Protein AF-A0A2M7GFF0-F1 (afdb_monomer_lite)

Foldseek 3Di:
DDALFQDDDVSVLVVQCQQFNQHDFQLCVPPPDRNPDNGGHDLEAEAEDELLPRVVCVLRLLLVLQQQHQYEYAHEPVVVCVVVVHDDDQVVVCVVSVHHYFYAHVVVVGRVVVRVVRRVVSSVVSDRTDRDDADPLCNVLLVVLLVLQVDPVNCRRHVTRSSSLSVRLLLVGPSSLVSCCVPPVVSSVVSVVSQVVSCVVDPHHSNVSVSVD

Secondary structure (DSSP, 8-state):
---STT--HHHHHHHHHHHHTT---GGGGG-----SS--PPPS-EEEEEEGGGHHHHHHHHHHHHHT---EEEEEE-HHHHHHTT----HHHHHHHHTS-EEE-BGGGTBTHHHHHHHHHHHHHHT-PPPPPPPPHHHHHHHHHHHHHH--HHHHHHH-S-HHHHHHHHHTT-HHHHHHHHHH-HHHHHHHHHHHHHHHHHSSS-HHHHHHH-

Structure (mmCIF, N/CA/C/O backbone):
data_AF-A0A2M7GFF0-F1
#
_entry.id   AF-A0A2M7GFF0-F1
#
loop_
_atom_site.group_PDB
_atom_site.id
_atom_site.type_symbol
_atom_site.label_atom_id
_atom_site.label_alt_id
_atom_site.label_comp_id
_atom_site.label_asym_id
_atom_site.label_entity_id
_atom_site.label_seq_id
_atom_site.pdbx_PDB_ins_code
_atom_site.Cartn_x
_atom_site.Cartn_y
_atom_site.Cartn_z
_atom_site.occupancy
_atom_site.B_iso_or_equiv
_atom_site.auth_seq_id
_atom_site.auth_comp_id
_atom_site.auth_asym_id
_atom_site.auth_atom_id
_atom_site.pdbx_PDB_model_num
ATOM 1 N N . MET A 1 1 ? 9.541 0.350 11.682 1.00 48.72 1 MET A N 1
ATOM 2 C CA . MET A 1 1 ? 8.723 1.117 10.728 1.00 48.72 1 MET A CA 1
ATOM 3 C C . MET A 1 1 ? 8.389 0.100 9.679 1.00 48.72 1 MET A C 1
ATOM 5 O O . MET A 1 1 ? 9.320 -0.421 9.083 1.00 48.72 1 MET A O 1
ATOM 9 N N . ASP A 1 2 ? 7.123 -0.272 9.585 1.00 72.06 2 ASP A N 1
ATOM 10 C CA . ASP A 1 2 ? 6.694 -1.286 8.631 1.00 72.06 2 ASP A CA 1
ATOM 11 C C . ASP A 1 2 ? 6.533 -0.552 7.294 1.00 72.06 2 ASP A C 1
ATOM 13 O O . ASP A 1 2 ? 5.737 0.380 7.204 1.00 72.06 2 ASP A O 1
ATOM 17 N N . THR A 1 3 ? 7.376 -0.877 6.318 1.00 84.25 3 THR A N 1
ATOM 18 C CA . THR A 1 3 ? 7.374 -0.314 4.957 1.00 84.25 3 THR A CA 1
ATOM 19 C C . THR A 1 3 ? 7.199 -1.456 3.967 1.00 84.25 3 THR A C 1
ATOM 21 O O . THR A 1 3 ? 7.564 -2.590 4.267 1.00 84.25 3 THR A O 1
ATOM 24 N N . LEU A 1 4 ? 6.642 -1.170 2.794 1.00 86.62 4 LEU A N 1
ATOM 25 C CA . LEU A 1 4 ? 6.564 -2.122 1.687 1.00 86.62 4 LEU A CA 1
ATOM 26 C C . LEU A 1 4 ? 7.875 -2.242 0.895 1.00 86.62 4 LEU A C 1
ATOM 28 O O . LEU A 1 4 ? 7.935 -3.034 -0.042 1.00 86.62 4 LEU A O 1
ATOM 32 N N . GLN A 1 5 ? 8.900 -1.463 1.242 1.00 86.44 5 GLN A N 1
ATOM 33 C CA . GLN A 1 5 ? 10.194 -1.452 0.567 1.00 86.44 5 GLN A CA 1
ATOM 34 C C . GLN A 1 5 ? 11.142 -2.516 1.135 1.00 86.44 5 GLN A C 1
ATOM 36 O O . GLN A 1 5 ? 11.234 -2.702 2.349 1.00 86.44 5 GLN A O 1
ATOM 41 N N . ASN A 1 6 ? 11.919 -3.152 0.258 1.00 88.44 6 ASN A N 1
ATOM 42 C CA . ASN A 1 6 ? 12.984 -4.095 0.594 1.00 88.44 6 ASN A CA 1
ATOM 43 C C . ASN A 1 6 ? 12.501 -5.208 1.534 1.00 88.44 6 ASN A C 1
ATOM 45 O O . ASN A 1 6 ? 13.185 -5.590 2.489 1.00 88.44 6 ASN A O 1
ATOM 49 N N . LEU A 1 7 ? 11.299 -5.721 1.272 1.00 89.06 7 LEU A N 1
ATOM 50 C CA . LEU A 1 7 ? 10.759 -6.863 1.995 1.00 89.06 7 LEU A CA 1
ATOM 51 C C . LEU A 1 7 ? 11.514 -8.142 1.623 1.00 89.06 7 LEU A C 1
ATOM 53 O O . LEU A 1 7 ? 11.960 -8.326 0.491 1.00 89.06 7 LEU A O 1
ATOM 57 N N . HIS A 1 8 ? 11.621 -9.056 2.584 1.00 88.44 8 HIS A N 1
ATOM 58 C CA . HIS A 1 8 ? 12.301 -10.339 2.419 1.00 88.44 8 HIS A CA 1
ATOM 59 C C . HIS A 1 8 ? 11.470 -11.463 3.038 1.00 88.44 8 HIS A C 1
ATOM 61 O O . HIS A 1 8 ? 10.611 -11.220 3.883 1.00 88.44 8 HIS A O 1
ATOM 67 N N . GLY A 1 9 ? 11.747 -12.707 2.640 1.00 88.06 9 GLY A N 1
ATOM 68 C CA . GLY A 1 9 ? 11.092 -13.878 3.224 1.00 88.06 9 GLY A CA 1
ATOM 69 C C . GLY A 1 9 ? 9.566 -13.808 3.114 1.00 88.06 9 GLY A C 1
ATOM 70 O O . GLY A 1 9 ? 9.036 -13.559 2.032 1.00 88.06 9 GLY A O 1
ATOM 71 N N .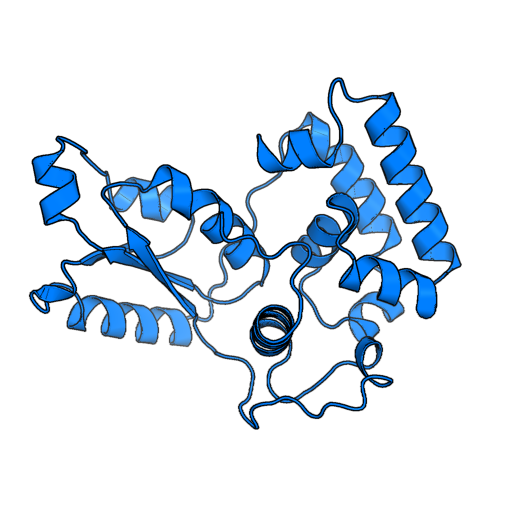 ASP A 1 10 ? 8.881 -14.029 4.235 1.00 86.88 10 ASP A N 1
ATOM 72 C CA . ASP A 1 10 ? 7.419 -14.116 4.292 1.00 86.88 10 ASP A CA 1
ATOM 73 C C . ASP A 1 10 ? 6.724 -12.772 4.021 1.00 86.88 10 ASP A C 1
ATOM 75 O O . ASP A 1 10 ? 5.641 -12.757 3.437 1.00 86.88 10 ASP A O 1
ATOM 79 N N . ASP A 1 11 ? 7.354 -11.643 4.356 1.00 89.38 11 ASP A N 1
ATOM 80 C CA . ASP A 1 11 ? 6.769 -10.317 4.124 1.00 89.38 11 ASP A CA 1
ATOM 81 C C . ASP A 1 11 ? 6.699 -9.991 2.626 1.00 89.38 11 ASP A C 1
ATOM 83 O O . ASP A 1 11 ? 5.688 -9.483 2.135 1.00 89.38 11 ASP A O 1
ATOM 87 N N . LEU A 1 12 ? 7.748 -10.350 1.873 1.00 90.50 12 LEU A N 1
ATOM 88 C CA . LEU A 1 12 ? 7.756 -10.199 0.417 1.00 90.50 12 LEU A CA 1
ATOM 89 C C . LEU A 1 12 ? 6.680 -11.079 -0.222 1.00 90.50 12 LEU A C 1
ATOM 91 O O . LEU A 1 12 ? 5.981 -10.643 -1.135 1.00 90.50 12 LEU A O 1
ATOM 95 N N . GLU A 1 13 ? 6.504 -12.304 0.274 1.00 89.06 13 GLU A N 1
ATOM 96 C CA . GLU A 1 13 ? 5.426 -13.178 -0.190 1.00 89.06 13 GLU A CA 1
ATOM 97 C C . GLU A 1 13 ? 4.036 -12.628 0.162 1.00 89.06 13 GLU A C 1
ATOM 99 O O . GLU A 1 13 ? 3.114 -12.741 -0.650 1.00 89.06 13 GLU A O 1
ATOM 104 N N . GLY A 1 14 ? 3.892 -11.956 1.308 1.00 90.06 14 GLY A N 1
ATOM 105 C CA . GLY A 1 14 ? 2.691 -11.204 1.669 1.00 90.06 14 GLY A CA 1
ATOM 106 C C . GLY A 1 14 ? 2.383 -10.082 0.674 1.00 90.06 14 GLY A C 1
ATOM 107 O O . GLY A 1 14 ? 1.261 -9.993 0.173 1.00 90.06 14 GLY A O 1
ATOM 108 N N . LEU A 1 15 ? 3.379 -9.268 0.308 1.00 92.19 15 LEU A N 1
ATOM 109 C CA . LEU A 1 15 ? 3.223 -8.225 -0.711 1.00 92.19 15 LEU A CA 1
ATOM 110 C C . LEU A 1 15 ? 2.844 -8.815 -2.078 1.00 92.19 15 LEU A C 1
ATOM 112 O O . LEU A 1 15 ? 1.908 -8.342 -2.725 1.00 92.19 15 LEU A O 1
ATOM 116 N N . LYS A 1 16 ? 3.517 -9.888 -2.502 1.00 91.56 16 LYS A N 1
ATOM 117 C CA . LYS A 1 16 ? 3.213 -10.597 -3.754 1.00 91.56 16 LYS A CA 1
ATOM 118 C C . LYS A 1 16 ? 1.789 -11.154 -3.760 1.00 91.56 16 LYS A C 1
ATOM 120 O O . LYS A 1 16 ? 1.111 -11.079 -4.782 1.00 91.56 16 LYS A O 1
ATOM 125 N N . TYR A 1 17 ? 1.299 -11.656 -2.626 1.00 91.25 17 TYR A N 1
ATOM 126 C CA . TYR A 1 17 ? -0.099 -12.063 -2.475 1.00 91.25 17 TYR A CA 1
ATOM 127 C C . TYR A 1 17 ? -1.066 -10.880 -2.635 1.00 91.25 17 TYR A C 1
ATOM 129 O O . TYR A 1 17 ? -2.042 -10.985 -3.379 1.00 91.25 17 TYR A O 1
ATOM 137 N N . LEU A 1 18 ? -0.785 -9.729 -2.015 1.00 92.06 18 LEU A N 1
ATOM 138 C CA . LEU A 1 18 ? -1.612 -8.525 -2.176 1.00 92.06 18 LEU A CA 1
ATOM 139 C C . LEU A 1 18 ? -1.642 -8.016 -3.626 1.00 92.06 18 LEU A C 1
ATOM 141 O O . LEU A 1 18 ? -2.657 -7.472 -4.066 1.00 92.06 18 LEU A O 1
ATOM 145 N N . LEU A 1 19 ? -0.551 -8.185 -4.374 1.00 92.00 19 LEU A N 1
ATOM 146 C CA . LEU A 1 19 ? -0.443 -7.755 -5.769 1.00 92.00 19 LEU A CA 1
ATOM 147 C C . LEU A 1 19 ? -1.081 -8.748 -6.750 1.00 92.00 19 LEU A C 1
ATOM 149 O O . LEU A 1 19 ? -1.777 -8.328 -7.677 1.00 92.00 19 LEU A O 1
ATOM 153 N N . TRP A 1 20 ? -0.863 -10.050 -6.553 1.00 91.38 20 TRP A N 1
ATOM 154 C CA . TRP A 1 20 ? -1.110 -11.070 -7.580 1.00 91.38 20 TRP A CA 1
ATOM 155 C C . TRP A 1 20 ? -1.976 -12.250 -7.126 1.00 91.38 20 TRP A C 1
ATOM 157 O O . TRP A 1 20 ? -2.488 -12.982 -7.973 1.00 91.38 20 TRP A O 1
ATOM 167 N N . GLY A 1 21 ? -2.169 -12.440 -5.819 1.00 89.88 21 GLY A N 1
ATOM 168 C CA . GLY A 1 21 ? -2.877 -13.596 -5.271 1.00 89.88 21 GLY A CA 1
ATOM 169 C C . GLY A 1 21 ? -2.259 -14.926 -5.714 1.00 89.88 21 GLY A C 1
ATOM 170 O O . GLY A 1 21 ? -1.045 -15.132 -5.629 1.00 89.88 21 GLY A O 1
ATOM 171 N N . ASP A 1 22 ? -3.112 -15.809 -6.225 1.00 87.06 22 ASP A N 1
ATOM 172 C CA . ASP A 1 22 ? -2.782 -17.127 -6.773 1.00 87.06 22 ASP A CA 1
ATOM 173 C C . ASP A 1 22 ? -2.217 -17.090 -8.206 1.00 87.06 22 ASP A C 1
ATOM 175 O O . ASP A 1 22 ? -1.691 -18.093 -8.689 1.00 87.06 22 ASP A O 1
ATOM 179 N N . THR A 1 23 ? -2.281 -15.945 -8.892 1.00 87.19 23 THR A N 1
ATOM 180 C CA . THR A 1 23 ? -1.944 -15.835 -10.316 1.00 87.19 23 THR A CA 1
ATOM 181 C C . THR A 1 23 ? -0.676 -15.012 -10.519 1.00 87.19 23 THR A C 1
ATOM 183 O O . THR A 1 23 ? -0.722 -13.815 -10.813 1.00 87.19 23 THR A O 1
ATOM 186 N N . ARG A 1 24 ? 0.477 -15.675 -10.400 1.00 87.06 24 ARG A N 1
ATOM 187 C CA . ARG A 1 24 ? 1.789 -15.035 -10.542 1.00 87.06 24 ARG A CA 1
ATOM 188 C C . ARG A 1 24 ? 2.052 -14.510 -11.963 1.00 87.06 24 ARG A C 1
ATOM 190 O O . ARG A 1 24 ? 1.690 -15.168 -12.941 1.00 87.06 24 ARG A O 1
ATOM 197 N N . PRO A 1 25 ? 2.647 -13.313 -12.101 1.00 91.25 25 PRO A N 1
ATOM 198 C CA . PRO A 1 25 ? 3.007 -12.747 -13.395 1.00 91.25 25 PRO A CA 1
ATOM 199 C C . PRO A 1 25 ? 4.295 -13.368 -13.955 1.00 91.25 25 PRO A C 1
ATOM 201 O O . PRO A 1 25 ? 5.033 -14.061 -13.250 1.00 91.25 25 PRO A O 1
ATOM 204 N N . THR A 1 26 ? 4.598 -13.075 -15.222 1.00 88.75 26 THR A N 1
ATOM 205 C CA . THR A 1 26 ? 5.760 -13.653 -15.914 1.00 88.75 26 THR A CA 1
ATOM 206 C C . THR A 1 26 ? 7.090 -13.226 -15.311 1.00 88.75 26 THR A C 1
ATOM 208 O O . THR A 1 26 ? 8.037 -14.003 -15.376 1.00 88.75 26 THR A O 1
ATOM 211 N N . ILE A 1 27 ? 7.163 -12.035 -14.705 1.00 88.94 27 ILE A N 1
ATOM 212 C CA . ILE A 1 27 ? 8.381 -11.559 -14.040 1.00 88.94 27 ILE A CA 1
ATOM 213 C C . ILE A 1 27 ? 8.821 -12.527 -12.926 1.00 88.94 27 ILE A C 1
ATOM 215 O O . ILE A 1 27 ? 9.974 -12.919 -12.841 1.00 88.94 27 ILE A O 1
ATOM 219 N N . SER A 1 28 ? 7.859 -13.079 -12.183 1.00 87.56 28 SER A N 1
ATOM 220 C CA . SER A 1 28 ? 8.115 -14.045 -11.108 1.00 87.56 28 SER A CA 1
ATOM 221 C C . SER A 1 28 ? 8.174 -15.509 -11.569 1.00 87.56 28 SER A C 1
ATOM 223 O O . SER A 1 28 ? 8.237 -16.408 -10.738 1.00 87.56 28 SER A O 1
ATOM 225 N N . ALA A 1 29 ? 8.130 -15.798 -12.877 1.00 83.94 29 ALA A N 1
ATOM 226 C CA . ALA A 1 29 ? 8.022 -17.177 -13.379 1.00 83.94 29 ALA A CA 1
ATOM 227 C C . ALA A 1 29 ? 9.251 -18.051 -13.073 1.00 83.94 29 ALA A C 1
ATOM 229 O O . ALA A 1 29 ? 9.158 -19.277 -13.083 1.00 83.94 29 ALA A O 1
ATOM 230 N N . HIS A 1 30 ? 10.401 -17.427 -12.819 1.00 84.19 30 HIS A N 1
ATOM 231 C CA . HIS A 1 30 ? 11.630 -18.115 -12.436 1.00 84.19 30 HIS A CA 1
ATOM 232 C C . HIS A 1 30 ? 11.634 -18.530 -10.948 1.00 84.19 30 HIS A C 1
ATOM 234 O O . HIS A 1 30 ? 12.488 -19.312 -10.523 1.00 84.19 30 HIS A O 1
ATOM 240 N N . GLU A 1 31 ? 10.688 -18.032 -10.146 1.00 84.62 31 GLU A N 1
ATOM 241 C CA . GLU A 1 31 ? 10.560 -18.378 -8.736 1.00 84.62 31 GLU A CA 1
ATOM 242 C C . GLU A 1 31 ? 9.974 -19.793 -8.595 1.00 84.62 31 GLU A C 1
ATOM 244 O O . GLU A 1 31 ? 8.830 -20.065 -8.942 1.00 84.62 31 GLU A O 1
ATOM 249 N N . SER A 1 32 ? 10.755 -20.718 -8.030 1.00 63.03 32 SER A N 1
ATOM 250 C CA . SER A 1 32 ? 10.342 -22.118 -7.805 1.00 63.03 32 SER A CA 1
ATOM 251 C C . SER A 1 32 ? 9.230 -22.272 -6.743 1.00 63.03 32 SER A C 1
ATOM 253 O O . SER A 1 32 ? 8.685 -23.357 -6.530 1.00 63.03 32 SER A O 1
ATOM 255 N N . LYS A 1 33 ? 8.883 -21.183 -6.044 1.00 64.12 33 LYS A N 1
ATOM 256 C CA . LYS A 1 33 ? 7.860 -21.166 -4.997 1.00 64.12 33 LYS A CA 1
ATOM 257 C C . LYS A 1 33 ? 6.498 -20.850 -5.611 1.00 64.12 33 LYS A C 1
ATOM 259 O O . LYS A 1 33 ? 6.231 -19.721 -6.009 1.00 64.12 33 LYS A O 1
ATOM 264 N N . TYR A 1 34 ? 5.619 -21.848 -5.629 1.00 58.91 34 TYR A N 1
ATOM 265 C CA . TYR A 1 34 ? 4.187 -21.613 -5.806 1.00 58.91 34 TYR A CA 1
ATOM 266 C C . TYR A 1 34 ? 3.692 -20.629 -4.739 1.00 58.91 34 TYR A C 1
ATOM 268 O O . TYR A 1 34 ? 4.250 -20.625 -3.634 1.00 58.91 34 TYR A O 1
ATOM 276 N N . PRO A 1 35 ? 2.671 -19.801 -5.041 1.00 61.12 35 PRO A N 1
ATOM 277 C CA . PRO A 1 35 ? 2.124 -18.883 -4.058 1.00 61.12 35 PRO A CA 1
ATOM 278 C C . PRO A 1 35 ? 1.816 -19.672 -2.780 1.00 61.12 35 PRO A C 1
ATOM 280 O O . PRO A 1 35 ? 1.203 -20.741 -2.864 1.00 61.12 35 PRO A O 1
ATOM 283 N N . PRO A 1 36 ? 2.250 -19.189 -1.604 1.00 61.56 36 PRO A N 1
ATOM 284 C CA . PRO A 1 36 ? 2.115 -19.939 -0.355 1.00 61.56 36 PRO A CA 1
ATOM 285 C C . PRO A 1 36 ? 0.651 -20.243 -0.006 1.00 61.56 36 PRO A C 1
ATOM 287 O O . PRO A 1 36 ? 0.383 -21.074 0.859 1.00 61.56 36 PRO A O 1
ATOM 290 N N . VAL A 1 37 ? -0.296 -19.580 -0.681 1.00 65.56 37 VAL A N 1
ATOM 291 C CA . VAL A 1 37 ? -1.725 -19.683 -0.435 1.00 65.56 37 VAL A CA 1
ATOM 292 C C . VAL A 1 37 ? -2.497 -19.733 -1.767 1.00 65.56 37 VAL A C 1
ATOM 294 O O . VAL A 1 37 ? -2.280 -18.864 -2.612 1.00 65.56 37 VAL A O 1
ATOM 297 N N . PRO A 1 38 ? -3.416 -20.699 -1.976 1.00 79.31 38 PRO A N 1
ATOM 298 C CA . PRO A 1 38 ? -4.190 -20.847 -3.213 1.00 79.31 38 PRO A CA 1
ATOM 299 C C . PRO A 1 38 ? -5.425 -19.929 -3.228 1.00 79.31 38 PRO A C 1
ATOM 301 O O . PRO A 1 38 ? -6.514 -20.351 -3.614 1.00 79.31 38 PRO A O 1
ATOM 304 N N . PHE A 1 39 ? -5.288 -18.702 -2.724 1.00 85.12 39 PHE A N 1
ATOM 305 C CA . PHE A 1 39 ? -6.371 -17.725 -2.723 1.00 85.12 39 PHE A CA 1
ATOM 306 C C . PHE A 1 39 ? -6.100 -16.650 -3.762 1.00 85.12 39 PHE A C 1
ATOM 308 O O . PHE A 1 39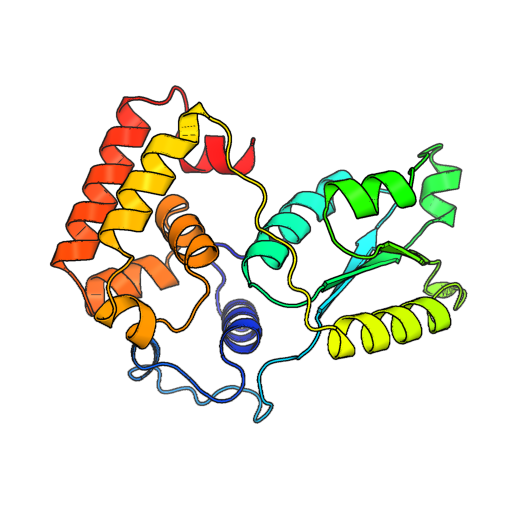 ? -4.980 -16.157 -3.905 1.00 85.12 39 PHE A O 1
ATOM 315 N N . SER A 1 40 ? -7.160 -16.263 -4.459 1.00 89.31 40 SER A N 1
ATOM 316 C CA . SER A 1 40 ? -7.131 -15.118 -5.352 1.00 89.31 40 SER A CA 1
ATOM 317 C C . SER A 1 40 ? -6.839 -13.833 -4.574 1.00 89.31 40 SER A C 1
ATOM 319 O O . SER A 1 40 ? -6.993 -13.760 -3.352 1.00 89.31 40 SER A O 1
ATOM 321 N N . ARG A 1 41 ? -6.390 -12.811 -5.304 1.00 89.81 41 ARG A N 1
ATOM 322 C CA . ARG A 1 41 ? -6.065 -11.494 -4.750 1.00 89.81 41 ARG A CA 1
ATOM 323 C C . ARG A 1 41 ? -7.245 -10.948 -3.919 1.00 89.81 41 ARG A C 1
ATOM 325 O O . ARG A 1 41 ? -8.381 -11.067 -4.375 1.00 89.81 41 ARG A O 1
ATOM 332 N N . PRO A 1 42 ? -7.009 -10.335 -2.742 1.00 92.06 42 PRO A N 1
ATOM 333 C CA . PRO A 1 42 ? -8.091 -9.824 -1.903 1.00 92.06 42 PRO A CA 1
ATOM 334 C C . PRO A 1 42 ? -8.861 -8.674 -2.566 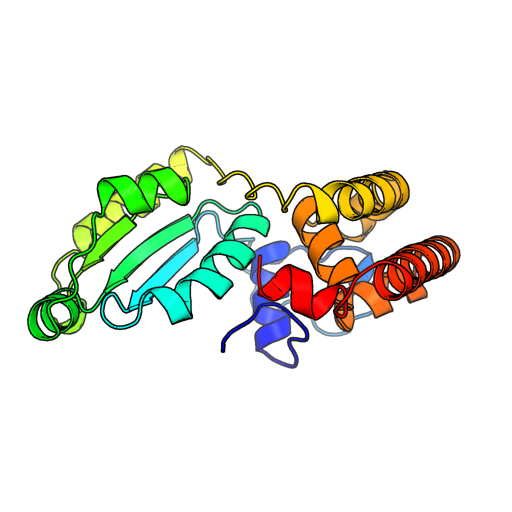1.00 92.06 42 PRO A C 1
ATOM 336 O O . PRO A 1 42 ? -8.260 -7.792 -3.176 1.00 92.06 42 PRO A O 1
ATOM 339 N N . ASP A 1 43 ? -10.181 -8.643 -2.360 1.00 92.31 43 ASP A N 1
ATOM 340 C CA . ASP A 1 43 ? -11.058 -7.571 -2.860 1.00 92.31 43 ASP A CA 1
ATOM 341 C C . ASP A 1 43 ? -10.957 -6.276 -2.041 1.00 92.31 43 ASP A C 1
ATOM 343 O O . ASP A 1 43 ? -11.200 -5.186 -2.555 1.00 92.31 43 ASP A O 1
ATOM 347 N N . VAL A 1 44 ? -10.653 -6.388 -0.743 1.00 95.06 44 VAL A N 1
ATOM 348 C CA . VAL A 1 44 ? -10.544 -5.256 0.187 1.00 95.06 44 VAL A CA 1
ATOM 349 C C . VAL A 1 44 ? -9.473 -5.546 1.225 1.00 95.06 44 VAL A C 1
ATOM 351 O O . VAL A 1 44 ? -9.423 -6.640 1.786 1.00 95.06 44 VAL A O 1
ATOM 354 N N . LEU A 1 45 ? -8.666 -4.539 1.540 1.00 95.00 45 LEU A N 1
ATOM 355 C CA . LEU A 1 45 ? -7.710 -4.575 2.636 1.00 95.00 45 LEU A CA 1
ATOM 356 C C . LEU A 1 45 ? -8.265 -3.831 3.858 1.00 95.00 45 LEU A C 1
ATOM 358 O O . LEU A 1 45 ? -8.658 -2.668 3.774 1.00 95.00 45 LEU A O 1
ATOM 362 N N . ILE A 1 46 ? -8.262 -4.488 5.018 1.00 96.69 46 ILE A N 1
ATOM 363 C CA . ILE A 1 46 ? -8.513 -3.833 6.306 1.00 96.69 46 ILE A CA 1
ATOM 364 C C . ILE A 1 46 ? -7.161 -3.484 6.927 1.00 96.69 46 ILE A C 1
ATOM 366 O O . ILE A 1 46 ? -6.401 -4.377 7.296 1.00 96.69 46 ILE A O 1
ATOM 370 N N . HIS A 1 47 ? -6.875 -2.193 7.076 1.00 95.56 47 HIS A N 1
ATOM 371 C CA . HIS A 1 47 ? -5.649 -1.713 7.705 1.00 95.56 47 HIS A CA 1
ATOM 372 C C . HIS A 1 47 ? -5.939 -1.205 9.121 1.00 95.56 47 HIS A C 1
ATOM 374 O O . HIS A 1 47 ? -6.592 -0.179 9.308 1.00 95.56 47 HIS A O 1
ATOM 380 N N . ILE A 1 48 ? -5.486 -1.939 10.138 1.00 96.44 48 ILE A N 1
ATOM 381 C CA . ILE A 1 48 ? -5.679 -1.553 11.540 1.00 96.44 48 ILE A CA 1
ATOM 382 C C . ILE A 1 48 ? -4.514 -0.674 11.993 1.00 96.44 48 ILE A C 1
ATOM 384 O O . ILE A 1 48 ? -3.363 -1.105 11.950 1.00 96.44 48 ILE A O 1
ATOM 388 N N . ILE A 1 49 ? -4.810 0.537 12.466 1.00 95.56 49 ILE A N 1
ATOM 389 C CA . ILE A 1 49 ? -3.796 1.498 12.923 1.00 95.56 49 ILE A CA 1
ATOM 390 C C . ILE A 1 49 ? -4.096 2.022 14.325 1.00 95.56 49 ILE A C 1
ATOM 392 O O . ILE A 1 49 ? -5.251 2.080 14.734 1.00 95.56 49 ILE A O 1
ATOM 396 N N . ASP A 1 50 ? -3.061 2.409 15.071 1.00 95.19 50 ASP A N 1
ATOM 397 C CA . ASP A 1 50 ? -3.200 2.951 16.426 1.00 95.19 50 ASP A CA 1
ATOM 398 C C . ASP A 1 50 ? -3.450 4.469 16.391 1.00 95.19 50 ASP A C 1
ATOM 400 O O . ASP A 1 50 ? -2.587 5.259 16.005 1.00 95.19 50 ASP A O 1
ATOM 404 N N . ALA A 1 51 ? -4.621 4.891 16.866 1.00 95.88 51 ALA A N 1
ATOM 405 C CA . ALA A 1 51 ? -5.009 6.289 17.026 1.00 95.88 51 ALA A CA 1
ATOM 406 C C . ALA A 1 51 ? -4.048 7.079 17.924 1.00 95.88 51 ALA A C 1
ATOM 408 O O . ALA A 1 51 ? -3.824 8.270 17.713 1.00 95.88 51 ALA A O 1
ATOM 409 N N . SER A 1 52 ? -3.463 6.432 18.931 1.00 93.06 52 SER A N 1
ATOM 410 C CA . SER A 1 52 ? -2.563 7.058 19.896 1.00 93.06 52 SER A CA 1
ATOM 411 C C . SER A 1 52 ? -1.188 7.389 19.306 1.00 93.06 52 SER A C 1
ATOM 413 O O . SER A 1 52 ? -0.464 8.213 19.869 1.00 93.06 52 SER A O 1
ATOM 415 N N . THR A 1 53 ? -0.832 6.768 18.175 1.00 91.75 53 THR A N 1
ATOM 416 C CA . THR A 1 53 ? 0.437 6.965 17.464 1.00 91.75 53 THR A CA 1
ATOM 417 C C . THR A 1 53 ? 0.251 7.113 15.946 1.00 91.75 53 THR A C 1
ATOM 419 O O . THR A 1 53 ? 1.122 6.729 15.168 1.00 91.75 53 THR A O 1
ATOM 422 N N . LEU A 1 54 ? -0.853 7.751 15.530 1.00 90.25 54 LEU A N 1
ATOM 423 C CA . LEU A 1 54 ? -1.315 7.835 14.136 1.00 90.25 54 LEU A CA 1
ATOM 424 C C . LEU A 1 54 ? -0.212 8.182 13.117 1.00 90.25 54 LEU A C 1
ATOM 426 O O . LEU A 1 54 ? -0.077 7.494 12.110 1.00 90.25 54 LEU A O 1
ATOM 430 N N . HIS A 1 55 ? 0.618 9.193 13.394 1.00 87.19 55 HIS A N 1
ATOM 431 C CA . HIS A 1 55 ? 1.693 9.635 12.490 1.00 87.19 55 HIS A CA 1
ATOM 432 C C . HIS A 1 55 ? 2.664 8.513 12.084 1.00 87.19 55 HIS A C 1
ATOM 434 O O . HIS A 1 55 ? 3.166 8.520 10.967 1.00 87.19 55 HIS A O 1
ATOM 440 N N . ARG A 1 56 ? 2.902 7.519 12.954 1.00 86.19 56 ARG A N 1
ATOM 441 C CA . ARG A 1 56 ? 3.805 6.391 12.663 1.00 86.19 56 ARG A CA 1
ATOM 442 C C . ARG A 1 56 ? 3.205 5.387 11.680 1.00 86.19 56 ARG A C 1
ATOM 444 O O . ARG A 1 56 ? 3.955 4.642 11.064 1.00 86.19 56 ARG A O 1
ATOM 451 N N . HIS A 1 57 ? 1.879 5.348 11.568 1.00 89.62 57 HIS A N 1
ATOM 452 C CA . HIS A 1 57 ? 1.150 4.381 10.745 1.00 89.62 57 HIS A CA 1
ATOM 453 C C . HIS A 1 57 ? 0.742 4.966 9.384 1.00 89.62 57 HIS A C 1
ATOM 455 O O . HIS A 1 57 ? 0.485 4.216 8.443 1.00 89.62 57 HIS A O 1
ATOM 461 N N . LEU A 1 58 ? 0.701 6.299 9.258 1.00 88.62 58 LEU A N 1
ATOM 462 C CA . LEU A 1 58 ? 0.304 6.963 8.014 1.00 88.62 58 LEU A CA 1
ATOM 463 C C . LEU A 1 58 ? 1.277 6.705 6.859 1.00 88.62 58 LEU A C 1
ATOM 465 O O . LEU A 1 58 ? 0.817 6.580 5.731 1.00 88.62 58 LEU A O 1
ATOM 469 N N . ALA A 1 59 ? 2.577 6.546 7.127 1.00 87.50 59 ALA A N 1
ATOM 470 C CA . ALA A 1 59 ? 3.555 6.222 6.085 1.00 87.50 59 ALA A CA 1
ATOM 471 C C . ALA A 1 59 ? 3.180 4.924 5.344 1.00 87.50 59 ALA A C 1
ATOM 473 O O . ALA A 1 59 ? 2.979 4.936 4.133 1.00 87.50 59 ALA A O 1
ATOM 474 N N . LEU A 1 60 ? 2.956 3.831 6.084 1.00 89.88 60 LEU A N 1
ATOM 475 C CA . LEU A 1 60 ? 2.511 2.561 5.503 1.00 89.88 60 LEU A CA 1
ATOM 476 C C . LEU A 1 60 ? 1.132 2.677 4.839 1.00 89.88 60 LEU A C 1
ATOM 478 O O . LEU A 1 60 ? 0.889 2.067 3.804 1.00 89.88 60 LEU A O 1
ATOM 482 N N . THR A 1 61 ? 0.224 3.473 5.411 1.00 91.25 61 THR A N 1
ATOM 483 C CA . THR A 1 61 ? -1.101 3.708 4.813 1.00 91.25 61 THR A CA 1
ATOM 484 C C . THR A 1 61 ? -0.980 4.281 3.399 1.00 91.25 61 THR A C 1
ATOM 486 O O . THR A 1 61 ? -1.667 3.811 2.493 1.00 91.25 61 THR A O 1
ATOM 489 N N . LEU A 1 62 ? -0.103 5.270 3.201 1.00 88.88 62 LEU A N 1
ATOM 490 C CA . LEU A 1 62 ? 0.133 5.881 1.893 1.00 88.88 62 LEU A CA 1
ATOM 491 C C . LEU A 1 62 ? 0.739 4.880 0.901 1.00 88.88 62 LEU A C 1
ATOM 493 O O . LEU A 1 62 ? 0.319 4.842 -0.251 1.00 88.88 62 LEU A O 1
ATOM 497 N N . GLU A 1 63 ? 1.646 4.012 1.351 1.00 89.12 63 GLU A N 1
ATOM 498 C CA . GLU A 1 63 ? 2.218 2.948 0.512 1.00 89.12 63 GLU A CA 1
ATOM 499 C C . GLU A 1 63 ? 1.172 1.905 0.098 1.00 89.12 63 GLU A C 1
ATOM 501 O O . GLU A 1 63 ? 1.112 1.501 -1.063 1.00 89.12 63 GLU A O 1
ATOM 506 N N . LEU A 1 64 ? 0.300 1.500 1.025 1.00 92.12 64 LEU A N 1
ATOM 507 C CA . LEU A 1 64 ? -0.773 0.545 0.747 1.00 92.12 64 LEU A CA 1
ATOM 508 C C . LEU A 1 64 ? -1.781 1.096 -0.269 1.00 92.12 64 LEU A C 1
ATOM 510 O O . LEU A 1 64 ? -2.256 0.340 -1.117 1.00 92.12 64 LEU A O 1
ATOM 514 N N . ILE A 1 65 ? -2.085 2.398 -0.222 1.00 90.25 65 ILE A N 1
ATOM 515 C CA . ILE A 1 65 ? -2.968 3.072 -1.191 1.00 90.25 65 ILE A CA 1
ATOM 516 C C . ILE A 1 65 ? -2.468 2.878 -2.630 1.00 90.25 65 ILE A C 1
ATOM 518 O O . ILE A 1 65 ? -3.270 2.675 -3.545 1.00 90.25 65 ILE A O 1
ATOM 522 N N . GLU A 1 66 ? -1.152 2.856 -2.844 1.00 88.75 66 GLU A N 1
ATOM 523 C CA . GLU A 1 66 ? -0.577 2.686 -4.179 1.00 88.75 66 GLU A CA 1
ATOM 524 C C . GLU A 1 66 ? -0.763 1.278 -4.762 1.00 88.75 66 GLU A C 1
ATOM 526 O O . GLU A 1 66 ? -0.725 1.120 -5.985 1.00 88.75 66 GLU A O 1
ATOM 531 N N . LEU A 1 67 ? -1.064 0.269 -3.932 1.00 90.50 67 LEU A N 1
ATOM 532 C CA . LEU A 1 67 ? -1.386 -1.090 -4.390 1.00 90.50 67 LEU A CA 1
ATOM 533 C C . LEU A 1 67 ? -2.669 -1.145 -5.233 1.00 90.50 67 LEU A C 1
ATOM 535 O O . LEU A 1 67 ? -2.958 -2.175 -5.854 1.00 90.50 67 LEU A O 1
ATOM 539 N N . GLY A 1 68 ? -3.445 -0.057 -5.275 1.00 87.06 68 GLY A N 1
ATOM 540 C CA . GLY A 1 68 ? -4.664 0.024 -6.070 1.00 87.06 68 GLY A CA 1
ATOM 541 C C . GLY A 1 68 ? -5.706 -0.997 -5.618 1.00 87.06 68 GLY A C 1
ATOM 542 O O . GLY A 1 68 ? -6.440 -1.527 -6.448 1.00 87.06 68 GLY A O 1
ATOM 543 N N . LEU A 1 69 ? -5.726 -1.302 -4.318 1.00 90.12 69 LEU A N 1
ATOM 544 C CA . LEU A 1 69 ? -6.751 -2.103 -3.660 1.00 90.12 69 LEU A CA 1
ATOM 545 C C . LEU A 1 69 ? -7.718 -1.176 -2.919 1.00 90.12 69 LEU A C 1
ATOM 547 O O . LEU A 1 69 ? -7.278 -0.172 -2.354 1.00 90.12 69 LEU A O 1
ATOM 551 N N . PRO A 1 70 ? -9.016 -1.503 -2.849 1.00 94.00 70 PRO A N 1
ATOM 552 C CA . PRO A 1 70 ? -9.916 -0.862 -1.903 1.00 94.00 70 PRO A CA 1
ATOM 553 C C . PRO A 1 70 ? -9.418 -1.092 -0.468 1.00 94.00 70 PRO A C 1
ATOM 555 O O . PRO A 1 70 ? -9.138 -2.225 -0.074 1.00 94.00 70 PRO A O 1
ATOM 558 N N . ILE A 1 71 ? -9.302 -0.024 0.323 1.00 94.94 71 ILE A N 1
ATOM 559 C CA . ILE A 1 71 ? -8.784 -0.078 1.700 1.00 94.94 71 ILE A CA 1
ATOM 560 C C . ILE A 1 71 ? -9.809 0.523 2.656 1.00 94.94 71 ILE A C 1
ATOM 562 O O . ILE A 1 71 ? -10.453 1.523 2.342 1.00 94.94 71 ILE A O 1
ATOM 566 N N . VAL A 1 72 ? -9.934 -0.068 3.843 1.00 96.69 72 VAL A N 1
ATOM 567 C CA . VAL A 1 72 ? -10.651 0.511 4.985 1.00 96.69 72 VAL A CA 1
ATOM 568 C C . VAL A 1 72 ? -9.720 0.553 6.187 1.00 96.69 72 VAL A C 1
ATOM 570 O O . VAL A 1 72 ? -9.115 -0.457 6.546 1.00 96.69 72 VAL A O 1
ATOM 573 N N . ILE A 1 73 ? -9.632 1.711 6.838 1.00 96.88 73 ILE A N 1
ATOM 574 C CA . ILE A 1 73 ? -8.868 1.859 8.073 1.00 96.88 73 ILE A CA 1
ATOM 575 C C . ILE A 1 73 ? -9.741 1.516 9.277 1.00 96.88 73 ILE A C 1
ATOM 577 O O . ILE A 1 73 ? -10.794 2.119 9.483 1.00 96.88 73 ILE A O 1
ATOM 581 N N . GLY A 1 74 ? -9.250 0.617 10.127 1.00 97.75 74 GLY A N 1
ATOM 582 C CA . GLY A 1 74 ? -9.704 0.483 11.510 1.00 97.75 74 GLY A CA 1
ATOM 583 C C . GLY A 1 74 ? -8.806 1.305 12.431 1.00 97.75 74 GLY A C 1
ATOM 584 O O . GLY A 1 74 ? -7.701 0.882 12.763 1.00 97.75 74 GLY A O 1
ATOM 585 N N . LEU A 1 75 ? -9.262 2.487 12.842 1.00 97.75 75 LEU A N 1
ATOM 586 C CA . LEU A 1 75 ? -8.509 3.392 13.708 1.00 97.75 75 LEU A CA 1
ATOM 587 C C . LEU A 1 75 ? -8.711 2.992 15.175 1.00 97.75 75 LEU A C 1
ATOM 589 O O . LEU A 1 75 ? -9.667 3.408 15.831 1.00 97.75 75 LEU A O 1
ATOM 593 N N . ASN A 1 76 ? -7.833 2.125 15.665 1.00 97.44 76 ASN A N 1
ATOM 594 C CA . ASN A 1 76 ? -7.914 1.466 16.962 1.00 97.44 76 ASN A CA 1
ATOM 595 C C . ASN A 1 76 ? -7.331 2.298 18.106 1.00 97.44 76 ASN A C 1
ATOM 597 O O . ASN A 1 76 ? -6.645 3.283 17.882 1.00 97.44 76 ASN A O 1
ATOM 601 N N . MET A 1 77 ? -7.595 1.886 19.348 1.00 96.25 77 MET A N 1
ATOM 602 C CA . MET A 1 77 ? -7.091 2.533 20.569 1.00 96.25 77 MET A CA 1
ATOM 603 C C . MET A 1 77 ? -7.581 3.984 20.741 1.00 96.25 77 MET A C 1
ATOM 605 O O . MET A 1 77 ? -6.870 4.858 21.241 1.00 96.25 77 MET A O 1
ATOM 609 N N . MET A 1 78 ? -8.833 4.254 20.354 1.00 96.50 78 MET A N 1
ATOM 610 C CA . MET A 1 78 ? -9.446 5.583 20.490 1.00 96.50 78 MET A CA 1
ATOM 611 C C . MET A 1 78 ? -9.568 6.066 21.943 1.00 96.50 78 MET A C 1
ATOM 613 O O . MET A 1 78 ? -9.581 7.271 22.197 1.00 96.50 78 MET A O 1
ATOM 617 N N . ASP A 1 79 ? -9.672 5.155 22.907 1.00 96.38 79 ASP A N 1
ATOM 618 C CA . ASP A 1 79 ? -9.644 5.476 24.334 1.00 96.38 79 ASP A CA 1
ATOM 619 C C . ASP A 1 79 ? -8.260 5.936 24.796 1.00 96.38 79 ASP A C 1
ATOM 621 O O . ASP A 1 79 ? -8.152 6.942 25.498 1.00 96.38 79 ASP A O 1
ATOM 625 N N . GLU A 1 80 ? -7.206 5.260 24.348 1.00 96.38 80 GLU A N 1
ATOM 626 C CA . GLU A 1 80 ? -5.827 5.653 24.633 1.00 96.38 80 GLU A CA 1
ATOM 627 C C . GLU A 1 80 ? -5.471 7.000 23.990 1.00 96.38 80 GLU A C 1
ATOM 629 O O . GLU A 1 80 ? -4.874 7.860 24.640 1.00 96.38 80 GLU A O 1
ATOM 634 N N . ALA A 1 81 ? -5.895 7.232 22.744 1.00 94.94 81 ALA A N 1
ATOM 635 C CA . ALA A 1 81 ? -5.730 8.524 22.080 1.00 94.94 81 ALA A CA 1
ATOM 636 C C . ALA A 1 81 ? -6.375 9.661 22.893 1.00 94.94 81 ALA A C 1
ATOM 638 O O . ALA A 1 81 ? -5.725 10.670 23.175 1.00 94.94 81 ALA A O 1
ATOM 639 N N . ARG A 1 82 ? -7.614 9.462 23.372 1.00 94.75 82 ARG A N 1
ATOM 640 C CA . ARG A 1 82 ? -8.300 10.423 24.255 1.00 94.75 82 ARG A CA 1
ATOM 641 C C . ARG A 1 82 ? -7.547 10.638 25.566 1.00 94.75 82 ARG A C 1
ATOM 643 O O . ARG A 1 82 ? -7.414 11.781 25.995 1.00 94.75 82 ARG A O 1
ATOM 650 N N . ARG A 1 83 ? -7.031 9.570 26.186 1.00 95.69 83 ARG A N 1
ATOM 651 C CA . ARG A 1 83 ? -6.249 9.642 27.434 1.00 95.69 83 ARG A CA 1
ATOM 652 C C . ARG A 1 83 ? -4.972 10.469 27.269 1.00 95.69 83 ARG A C 1
ATOM 654 O O . ARG A 1 83 ? -4.616 11.214 28.176 1.00 95.69 83 ARG A O 1
ATOM 661 N N . LYS A 1 84 ? -4.320 10.379 26.107 1.00 94.31 84 LYS A N 1
ATOM 662 C CA . LYS A 1 84 ? -3.146 11.190 25.737 1.00 94.31 84 LYS A CA 1
ATOM 663 C C . LYS A 1 84 ? -3.496 12.612 25.270 1.00 94.31 84 LYS A C 1
ATOM 665 O O . LYS A 1 84 ? -2.598 13.362 24.905 1.00 94.31 84 LYS A O 1
ATOM 670 N N . GLY A 1 85 ? -4.776 12.992 25.248 1.00 93.62 85 GLY A N 1
ATOM 671 C CA . GLY A 1 85 ? -5.225 14.298 24.759 1.00 93.62 85 GLY A CA 1
ATOM 672 C C . GLY A 1 85 ? -5.173 14.455 23.234 1.00 93.62 85 GLY A C 1
ATOM 673 O O . GLY A 1 85 ? -5.332 15.567 22.732 1.00 93.62 85 GLY A O 1
ATOM 674 N N . VAL A 1 86 ? -4.980 13.364 22.486 1.00 93.38 86 VAL A N 1
ATOM 675 C CA . VAL A 1 86 ? -4.961 13.369 21.020 1.00 93.38 86 VAL A CA 1
ATOM 676 C C . VAL A 1 86 ? -6.397 13.470 20.509 1.00 93.38 86 VAL A C 1
ATOM 678 O O . VAL A 1 86 ? -7.242 12.617 20.790 1.00 93.38 86 VAL A O 1
ATOM 681 N N . LYS A 1 87 ? -6.682 14.528 19.745 1.00 91.88 87 LYS A N 1
ATOM 682 C CA . LYS A 1 87 ? -7.962 14.725 19.057 1.00 91.88 87 LYS A CA 1
ATOM 683 C C . LYS A 1 87 ? -7.771 14.449 17.574 1.00 91.88 87 LYS A C 1
ATOM 685 O O . LYS A 1 87 ? -6.937 15.084 16.939 1.00 91.88 87 LYS A O 1
ATOM 690 N N . ILE A 1 88 ? -8.554 13.517 17.041 1.00 94.50 88 ILE A N 1
ATOM 691 C CA . ILE A 1 88 ? -8.499 13.121 15.634 1.00 94.50 88 ILE A CA 1
ATOM 692 C C . ILE A 1 88 ? -9.839 13.464 14.999 1.00 94.50 88 ILE A C 1
ATOM 694 O O . ILE A 1 88 ? -10.888 13.025 15.473 1.00 94.50 88 ILE A O 1
ATOM 698 N N . ASP A 1 89 ? -9.786 14.255 13.936 1.00 95.88 89 ASP A N 1
ATOM 699 C CA . ASP A 1 89 ? -10.932 14.542 13.083 1.00 95.88 89 ASP A CA 1
ATOM 700 C C . ASP A 1 89 ? -11.076 13.401 12.067 1.00 95.88 89 ASP A C 1
ATOM 702 O O . ASP A 1 89 ? -10.349 13.339 11.076 1.00 95.88 89 ASP A O 1
ATOM 706 N N . ILE A 1 90 ? -11.959 12.445 12.370 1.00 95.75 90 ILE A N 1
ATOM 707 C CA . ILE A 1 90 ? -12.160 11.244 11.546 1.00 95.75 90 ILE A CA 1
ATOM 708 C C . ILE A 1 90 ? -12.680 11.590 10.143 1.00 95.75 90 ILE A C 1
ATOM 710 O O . ILE A 1 90 ? -12.098 11.085 9.183 1.00 95.75 90 ILE A O 1
ATOM 714 N N . PRO A 1 91 ? -13.717 12.443 9.982 1.00 95.75 91 PRO A N 1
ATOM 715 C CA . PRO A 1 91 ? -14.162 12.870 8.656 1.00 95.75 91 PRO A CA 1
ATOM 716 C C . PRO A 1 91 ? -13.048 13.508 7.831 1.00 95.75 91 PRO A C 1
ATOM 718 O O . PRO A 1 91 ? -12.867 13.136 6.673 1.00 95.75 91 PRO A O 1
ATOM 721 N N . LYS A 1 92 ? -12.272 14.422 8.430 1.00 94.31 92 LYS A N 1
ATOM 722 C CA . LYS A 1 92 ? -11.163 15.061 7.724 1.00 94.31 92 LYS A CA 1
ATOM 723 C C . LYS A 1 92 ? -10.096 14.043 7.336 1.00 94.31 92 LYS A C 1
ATOM 725 O O . LYS A 1 92 ? -9.682 14.026 6.187 1.00 94.31 92 LYS A O 1
ATOM 730 N N . LEU A 1 93 ? -9.695 13.155 8.246 1.00 93.19 93 LEU A N 1
ATOM 731 C CA . LEU A 1 93 ? -8.708 12.114 7.947 1.00 93.19 93 LEU A CA 1
ATOM 732 C C . LEU A 1 93 ? -9.159 11.210 6.789 1.00 93.19 93 LEU A C 1
ATOM 734 O O . LEU A 1 93 ? -8.371 10.928 5.892 1.00 93.19 93 LEU A O 1
ATOM 738 N N . ALA A 1 94 ? -10.426 10.789 6.786 1.00 93.44 94 ALA A N 1
ATOM 739 C CA . ALA A 1 94 ? -10.987 9.981 5.706 1.00 93.44 94 ALA A CA 1
ATOM 740 C C . ALA A 1 94 ? -11.008 10.733 4.366 1.00 93.44 94 ALA A C 1
ATOM 742 O O . ALA A 1 94 ? -10.724 10.144 3.326 1.00 93.44 94 ALA A O 1
ATOM 743 N N . GLN A 1 95 ? -11.314 12.034 4.388 1.00 91.50 95 GLN A N 1
ATOM 744 C CA . GLN A 1 95 ? -11.294 12.884 3.200 1.00 91.50 95 GLN A CA 1
ATOM 745 C C . GLN A 1 95 ? -9.876 13.054 2.644 1.00 91.50 95 GLN A C 1
ATOM 747 O O . GLN A 1 95 ? -9.683 12.872 1.446 1.00 91.50 95 GLN A O 1
ATOM 752 N N . GLU A 1 96 ? -8.900 13.380 3.495 1.00 89.25 96 GLU A N 1
ATOM 753 C CA . GLU A 1 96 ? -7.505 13.588 3.080 1.00 89.25 96 GLU A CA 1
ATOM 754 C C . GLU A 1 96 ? -6.895 12.297 2.524 1.00 89.25 96 GLU A C 1
ATOM 756 O O . GLU A 1 96 ? -6.224 12.327 1.499 1.00 89.25 96 GLU A O 1
ATOM 761 N N . LEU A 1 97 ? -7.165 11.146 3.151 1.00 89.12 97 LEU A N 1
ATOM 762 C CA . LEU A 1 97 ? -6.663 9.852 2.677 1.00 89.12 97 LEU A CA 1
ATOM 763 C C . LEU A 1 97 ? -7.467 9.274 1.502 1.00 89.12 97 LEU A C 1
ATOM 765 O O . LEU A 1 97 ? -7.006 8.341 0.850 1.00 89.12 97 LEU A O 1
ATOM 769 N N . GLY A 1 98 ? -8.680 9.773 1.252 1.00 89.69 98 GLY A N 1
ATOM 770 C CA . GLY A 1 98 ? -9.580 9.231 0.232 1.00 89.69 98 GLY A CA 1
ATOM 771 C C . GLY A 1 98 ? -10.093 7.813 0.524 1.00 89.69 98 GLY A C 1
ATOM 772 O O . GLY A 1 98 ? -10.581 7.148 -0.388 1.00 89.69 98 GLY A O 1
ATOM 773 N N . ILE A 1 99 ? -9.994 7.341 1.774 1.00 93.19 99 ILE A N 1
ATOM 774 C CA . ILE A 1 99 ? -10.435 6.006 2.209 1.00 93.19 99 ILE A CA 1
ATOM 775 C C . ILE A 1 99 ? -11.302 6.078 3.469 1.00 93.19 99 ILE A C 1
ATOM 777 O O . ILE A 1 99 ? -11.109 6.963 4.306 1.00 93.19 99 ILE A O 1
ATOM 781 N N . PRO A 1 100 ? -12.248 5.141 3.662 1.00 95.44 100 PRO A N 1
ATOM 782 C CA . PRO A 1 100 ? -13.052 5.091 4.876 1.00 95.44 100 PRO A CA 1
ATOM 783 C C . PRO A 1 100 ? -12.202 4.820 6.122 1.00 95.44 100 PRO A C 1
ATOM 785 O O . PRO A 1 100 ? -11.359 3.921 6.132 1.00 95.44 100 PRO A O 1
ATOM 788 N N . VAL A 1 101 ? -12.485 5.556 7.199 1.00 96.88 101 VAL A N 1
ATOM 789 C CA . VAL A 1 101 ? -11.843 5.399 8.509 1.00 96.88 101 VAL A CA 1
ATOM 790 C C . VAL A 1 101 ? -12.912 5.098 9.552 1.00 96.88 101 VAL A C 1
ATOM 792 O O . VAL A 1 101 ? -13.831 5.890 9.759 1.00 96.88 101 VAL A O 1
ATOM 795 N N . VAL A 1 102 ? -12.779 3.962 10.232 1.00 97.94 102 VAL A N 1
ATOM 796 C CA . VAL A 1 102 ? -13.707 3.510 11.270 1.00 97.94 102 VAL A CA 1
ATOM 797 C C . VAL A 1 102 ? -13.010 3.557 12.633 1.00 97.94 102 VAL A C 1
ATOM 799 O O . VAL A 1 102 ? -12.068 2.795 12.858 1.00 97.94 102 VAL A O 1
ATOM 802 N N . PRO A 1 103 ? -13.431 4.438 13.560 1.00 97.50 103 PRO A N 1
ATOM 803 C CA . PRO A 1 103 ? -12.855 4.505 14.898 1.00 97.50 103 PRO A CA 1
ATOM 804 C C . PRO A 1 103 ? -13.270 3.285 15.726 1.00 97.50 103 PRO A C 1
ATOM 806 O O . PRO A 1 103 ? -14.442 2.913 15.755 1.00 97.50 103 PRO A O 1
ATOM 809 N N . MET A 1 104 ? -12.324 2.681 16.444 1.00 97.94 104 MET A N 1
ATOM 810 C CA . MET A 1 104 ? -12.560 1.437 17.177 1.00 97.94 104 MET A CA 1
ATOM 811 C C . MET A 1 104 ? -11.819 1.368 18.521 1.00 97.94 104 MET A C 1
ATOM 813 O O . MET A 1 104 ? -10.841 2.076 18.781 1.00 97.94 104 MET A O 1
ATOM 817 N N .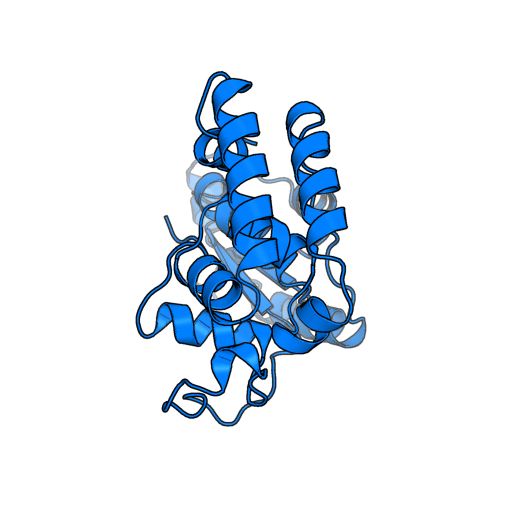 ILE A 1 105 ? -12.300 0.470 19.383 1.00 97.50 105 ILE A N 1
ATOM 818 C CA . ILE A 1 105 ? -11.579 -0.027 20.559 1.00 97.50 105 ILE A CA 1
ATOM 819 C C . ILE A 1 105 ? -11.689 -1.552 20.513 1.00 97.50 105 ILE A C 1
ATOM 821 O O . ILE A 1 105 ? -12.613 -2.137 21.086 1.00 97.50 105 ILE A O 1
ATOM 825 N N . ALA A 1 106 ? -10.761 -2.186 19.789 1.00 94.81 106 ALA A N 1
ATOM 826 C CA . ALA A 1 106 ? -10.808 -3.610 19.445 1.00 94.81 106 ALA A CA 1
ATOM 827 C C . ALA A 1 106 ? -10.993 -4.503 20.678 1.00 94.81 106 ALA A C 1
ATOM 829 O O . ALA A 1 106 ? -11.859 -5.371 20.698 1.00 94.81 106 ALA A O 1
ATOM 830 N N . ILE A 1 107 ? -10.236 -4.220 21.743 1.00 95.56 107 ILE A N 1
ATOM 831 C CA . ILE A 1 107 ? -10.260 -4.988 22.996 1.00 95.56 107 ILE A CA 1
ATOM 832 C C . ILE A 1 107 ? -11.616 -4.941 23.721 1.00 95.56 107 ILE A C 1
ATOM 834 O O . ILE A 1 107 ? -11.896 -5.802 24.545 1.00 95.56 107 ILE A O 1
ATOM 838 N N . LYS A 1 108 ? -12.460 -3.943 23.423 1.00 95.81 108 LYS A N 1
ATOM 839 C CA . LYS A 1 108 ? -13.823 -3.800 23.966 1.00 95.81 108 LYS A CA 1
ATOM 840 C C . LYS A 1 108 ? -14.898 -4.220 22.958 1.00 95.81 108 LYS A C 1
ATOM 842 O O . LYS A 1 108 ? -16.080 -4.047 23.232 1.00 95.81 108 LYS A O 1
ATOM 847 N N . GLY A 1 109 ? -14.508 -4.703 21.777 1.00 94.94 109 GLY A N 1
ATOM 848 C CA . GLY A 1 109 ? -15.424 -5.037 20.683 1.00 94.94 109 GLY A CA 1
ATOM 849 C C . GLY A 1 109 ? -16.093 -3.831 20.008 1.00 94.94 109 GLY A C 1
ATOM 850 O O . GLY A 1 109 ? -16.949 -4.007 19.144 1.00 94.94 109 GLY A O 1
ATOM 851 N N . ILE A 1 110 ? -15.722 -2.600 20.373 1.00 97.25 110 ILE A N 1
ATOM 852 C CA . ILE A 1 110 ? -16.371 -1.378 19.880 1.00 97.25 110 ILE A CA 1
ATOM 853 C C . ILE A 1 110 ? -15.854 -1.059 18.474 1.00 97.25 110 ILE A C 1
ATOM 855 O O . ILE A 1 110 ? -14.642 -0.971 18.273 1.00 97.25 110 ILE A O 1
ATOM 859 N N . GLY A 1 111 ? -16.770 -0.845 17.525 1.00 95.75 111 GLY A N 1
ATOM 860 C CA . GLY A 1 111 ? -16.468 -0.472 16.136 1.00 95.75 111 GLY A CA 1
ATOM 861 C C . GLY A 1 111 ? -16.179 -1.648 15.195 1.00 95.75 111 GLY A C 1
ATOM 862 O O . GLY A 1 111 ? -16.043 -1.435 13.997 1.00 95.75 111 GLY A O 1
ATOM 863 N N . ILE A 1 112 ? -16.130 -2.894 15.691 1.00 96.69 112 ILE A N 1
ATOM 864 C CA . ILE A 1 112 ? -15.855 -4.080 14.854 1.00 96.69 112 ILE A CA 1
ATOM 865 C C . ILE A 1 112 ? -16.987 -4.327 13.847 1.00 96.69 112 ILE A C 1
ATOM 867 O O . ILE A 1 112 ? -16.727 -4.544 12.667 1.00 96.69 112 ILE A O 1
ATOM 871 N N . ALA A 1 113 ? -18.246 -4.275 14.293 1.00 97.44 113 ALA A N 1
ATOM 872 C CA . ALA A 1 113 ? -19.394 -4.480 13.408 1.00 97.44 113 ALA A CA 1
ATOM 873 C C . ALA A 1 113 ? -19.474 -3.400 12.314 1.00 97.44 113 ALA A C 1
ATOM 875 O O . ALA A 1 113 ? -19.701 -3.718 11.146 1.00 97.44 113 ALA A O 1
ATOM 876 N N . ASP A 1 114 ? -19.223 -2.141 12.683 1.00 97.69 114 ASP A N 1
ATOM 877 C CA . ASP A 1 114 ? -19.184 -1.021 11.742 1.00 97.69 114 ASP A CA 1
ATOM 878 C C . ASP A 1 114 ? -18.035 -1.170 10.741 1.00 97.69 114 ASP A C 1
ATOM 880 O O . ASP A 1 114 ? -18.234 -0.944 9.549 1.00 97.69 114 ASP A O 1
ATOM 884 N N . LEU A 1 115 ? -16.860 -1.621 11.200 1.00 97.81 115 LEU A N 1
ATOM 885 C CA . LEU A 1 115 ? -15.706 -1.884 10.344 1.00 97.81 115 LEU A CA 1
ATOM 886 C C . LEU A 1 115 ? -16.059 -2.890 9.250 1.00 97.81 115 LEU A C 1
ATOM 888 O O . LEU A 1 115 ? -15.927 -2.568 8.074 1.00 97.81 115 LEU A O 1
ATOM 892 N N . PHE A 1 116 ? -16.584 -4.063 9.618 1.00 97.00 116 PHE A N 1
ATOM 893 C CA . PHE A 1 116 ? -16.971 -5.083 8.639 1.00 97.00 116 PHE A CA 1
ATOM 894 C C . PHE A 1 116 ? -18.066 -4.603 7.686 1.00 97.00 116 PHE A C 1
ATOM 896 O O . PHE A 1 116 ? -18.006 -4.891 6.489 1.00 97.00 116 PHE A O 1
ATOM 903 N N . LYS A 1 117 ? -19.051 -3.849 8.187 1.00 97.44 117 LYS A N 1
ATOM 904 C CA . LYS A 1 117 ? -20.091 -3.256 7.343 1.00 97.44 117 LYS A CA 1
ATOM 905 C C . LYS A 1 117 ? -19.475 -2.348 6.273 1.00 97.44 117 LYS A C 1
ATOM 907 O O . LYS A 1 117 ? -19.761 -2.523 5.090 1.00 97.44 117 LYS A O 1
ATOM 912 N N . VAL A 1 118 ? -18.597 -1.430 6.678 1.00 96.69 118 VAL A N 1
ATOM 913 C CA . VAL A 1 118 ? -17.905 -0.511 5.764 1.00 96.69 118 VAL A CA 1
ATOM 914 C C . VAL A 1 118 ? -16.991 -1.273 4.803 1.00 96.69 118 VAL A C 1
ATOM 916 O O . VAL A 1 118 ? -16.972 -0.956 3.619 1.00 96.69 118 VAL A O 1
ATOM 919 N N . THR A 1 119 ? -16.285 -2.315 5.251 1.00 96.69 119 THR A N 1
ATOM 920 C CA . THR A 1 119 ? -15.461 -3.174 4.382 1.00 96.69 119 THR A CA 1
ATOM 921 C C . THR A 1 119 ? -16.285 -3.806 3.264 1.00 96.69 119 THR A C 1
ATOM 923 O O . THR A 1 119 ? -15.896 -3.718 2.100 1.00 96.69 119 THR A O 1
ATOM 926 N N . VAL A 1 120 ? -17.440 -4.398 3.583 1.00 96.12 120 VAL A N 1
ATOM 927 C CA . VAL A 1 120 ? -18.316 -5.018 2.575 1.00 96.12 120 VAL A CA 1
ATOM 928 C C . VAL A 1 120 ? -18.850 -3.975 1.590 1.00 96.12 120 VAL A C 1
ATOM 930 O O . VAL A 1 120 ? -18.898 -4.228 0.386 1.00 96.12 120 VAL A O 1
ATOM 933 N N . GLU A 1 121 ? -19.239 -2.793 2.071 1.00 95.25 121 GLU A N 1
ATOM 934 C CA . GLU A 1 121 ? -19.683 -1.691 1.211 1.00 95.25 121 GLU A CA 1
ATOM 935 C C . GLU A 1 121 ? -18.567 -1.197 0.278 1.00 95.25 121 GLU A C 1
ATOM 937 O O . GLU A 1 121 ? -18.812 -0.976 -0.909 1.00 95.25 121 GLU A O 1
ATOM 942 N N . THR A 1 122 ? -17.343 -1.063 0.789 1.00 94.12 122 THR A N 1
ATOM 943 C CA . THR A 1 122 ? -16.159 -0.658 0.019 1.00 94.12 122 THR A CA 1
ATOM 944 C C . THR A 1 122 ? -15.810 -1.684 -1.055 1.00 94.12 122 THR A C 1
ATOM 946 O O . THR A 1 122 ? -15.627 -1.304 -2.211 1.00 94.12 122 THR A O 1
ATOM 949 N N . GLY A 1 123 ? -15.816 -2.978 -0.720 1.00 92.44 123 GLY A N 1
ATOM 950 C CA . GLY A 1 123 ? -15.556 -4.052 -1.685 1.00 92.44 123 GLY A CA 1
ATOM 951 C C . GLY A 1 123 ? -16.579 -4.108 -2.808 1.00 92.44 123 GLY A C 1
ATOM 952 O O . GLY A 1 123 ? -16.217 -4.251 -3.969 1.00 92.44 123 GLY A O 1
ATOM 953 N N . ARG A 1 124 ? -17.860 -3.885 -2.494 1.00 92.50 124 ARG A N 1
ATOM 954 C CA . ARG A 1 124 ? -18.921 -3.809 -3.512 1.00 92.50 124 ARG A CA 1
ATOM 955 C C . ARG A 1 124 ? -18.771 -2.617 -4.451 1.00 92.50 124 ARG A C 1
ATOM 957 O O . ARG A 1 124 ? -19.144 -2.720 -5.614 1.00 92.50 124 ARG A O 1
ATOM 964 N N . LYS A 1 125 ? -18.282 -1.480 -3.948 1.00 90.31 125 LYS A N 1
ATOM 965 C CA . LYS A 1 125 ? -18.032 -0.291 -4.773 1.00 90.31 125 LYS A CA 1
ATOM 966 C C . LYS A 1 125 ? -16.788 -0.456 -5.644 1.00 90.31 125 LYS A C 1
ATOM 968 O O . LYS A 1 125 ? -16.740 0.140 -6.714 1.00 90.31 125 LYS A O 1
ATOM 973 N N . GLY A 1 126 ? -15.789 -1.208 -5.173 1.00 80.75 126 GLY A N 1
ATOM 974 C CA . GLY A 1 126 ? -14.519 -1.410 -5.875 1.00 80.75 126 GLY A CA 1
ATOM 975 C C . GLY A 1 126 ? -13.734 -0.115 -6.103 1.00 80.75 126 GLY A C 1
ATOM 976 O O . GLY A 1 126 ? -12.913 -0.046 -7.012 1.00 80.75 126 GLY A O 1
ATOM 977 N N . ILE A 1 127 ? -14.014 0.939 -5.327 1.00 76.69 127 ILE A N 1
ATOM 978 C CA . ILE A 1 127 ? -13.329 2.225 -5.472 1.00 76.69 127 ILE A CA 1
ATOM 979 C C . ILE A 1 127 ? -11.965 2.100 -4.807 1.00 76.69 127 ILE A C 1
ATOM 981 O O . ILE A 1 127 ? -11.869 1.953 -3.587 1.00 76.69 127 ILE A O 1
ATOM 985 N N . CYS A 1 128 ? -10.921 2.180 -5.622 1.00 77.75 128 CYS A N 1
ATOM 986 C CA . CYS A 1 128 ? -9.555 2.257 -5.140 1.00 77.75 128 CYS A CA 1
ATOM 987 C C . CYS A 1 128 ? -9.197 3.723 -4.867 1.00 77.75 128 CYS A C 1
ATOM 989 O O . CYS A 1 128 ? -9.519 4.588 -5.691 1.00 77.75 128 CYS A O 1
ATOM 991 N N . PRO A 1 129 ? -8.538 4.018 -3.739 1.00 77.12 129 PRO A N 1
ATOM 992 C CA . PRO A 1 129 ? -8.028 5.354 -3.486 1.00 77.12 129 PRO A CA 1
ATOM 993 C C . PRO A 1 129 ? -7.048 5.769 -4.583 1.00 77.12 129 PRO A C 1
ATOM 995 O O . PRO A 1 129 ? -6.280 4.956 -5.102 1.00 77.12 129 PRO A O 1
ATOM 998 N N . LEU A 1 130 ? -7.096 7.047 -4.954 1.00 67.12 130 LEU A N 1
ATOM 999 C CA . LEU A 1 130 ? -6.104 7.605 -5.860 1.00 67.12 130 LEU A CA 1
ATOM 1000 C C . LEU A 1 130 ? -4.794 7.807 -5.087 1.00 67.12 130 LEU A C 1
ATOM 1002 O O . LEU A 1 130 ? -4.840 8.295 -3.956 1.00 67.12 130 LEU A O 1
ATOM 1006 N N . PRO A 1 131 ? -3.637 7.471 -5.684 1.00 71.62 131 PRO A N 1
ATOM 1007 C CA . PRO A 1 131 ? -2.351 7.824 -5.106 1.00 71.62 131 PRO A CA 1
ATOM 1008 C C . PRO A 1 131 ? -2.295 9.329 -4.870 1.00 71.62 131 PRO A C 1
ATOM 1010 O O . PRO A 1 131 ? -2.714 10.108 -5.736 1.00 71.62 131 PRO A O 1
ATOM 1013 N N . GLN A 1 132 ? -1.744 9.730 -3.731 1.00 74.12 132 GLN A N 1
ATOM 1014 C CA . GLN A 1 132 ? -1.487 11.141 -3.489 1.00 74.12 132 GLN A CA 1
ATOM 1015 C C . GLN A 1 132 ? -0.432 11.634 -4.490 1.00 74.12 132 GLN A C 1
ATOM 1017 O O . GLN A 1 132 ? 0.545 10.928 -4.762 1.00 74.12 132 GLN A O 1
ATOM 1022 N N . PRO A 1 133 ? -0.629 12.808 -5.108 1.00 69.50 133 PRO A N 1
ATOM 1023 C CA . PRO A 1 133 ? 0.364 13.354 -6.013 1.00 69.50 133 PRO A CA 1
ATOM 1024 C C . PRO A 1 133 ? 1.629 13.699 -5.223 1.00 69.50 133 PRO A C 1
ATOM 1026 O O . PRO A 1 133 ? 1.556 14.378 -4.205 1.00 69.50 133 PRO A O 1
ATOM 1029 N N . ALA A 1 134 ? 2.786 13.263 -5.722 1.00 70.44 134 ALA A N 1
ATOM 1030 C CA . ALA A 1 134 ? 4.071 13.687 -5.173 1.00 70.44 134 ALA A CA 1
ATOM 1031 C C . ALA A 1 134 ? 4.228 15.214 -5.263 1.00 70.44 134 ALA A C 1
ATOM 1033 O O . ALA A 1 134 ? 3.676 15.846 -6.177 1.00 70.44 134 ALA A O 1
ATOM 1034 N N . GLY A 1 135 ? 5.043 15.778 -4.372 1.00 75.75 135 GLY A N 1
ATOM 1035 C CA . GLY A 1 135 ? 5.436 17.176 -4.376 1.00 75.75 135 GLY A CA 1
ATOM 1036 C C . GLY A 1 135 ? 5.924 17.634 -5.750 1.00 75.75 135 GLY A C 1
ATOM 1037 O O . GLY A 1 135 ? 6.505 16.874 -6.535 1.00 75.75 135 GLY A O 1
ATOM 1038 N N . GLU A 1 136 ? 5.673 18.903 -6.073 1.00 76.56 136 GLU A N 1
ATOM 1039 C CA . GLU A 1 136 ? 5.888 19.454 -7.417 1.00 76.56 136 GLU A CA 1
ATOM 1040 C C . GLU A 1 136 ? 7.334 19.264 -7.914 1.00 76.56 136 GLU A C 1
ATOM 1042 O O . GLU A 1 136 ? 7.556 18.939 -9.082 1.00 76.56 136 GLU A O 1
ATOM 1047 N N . TYR A 1 137 ? 8.306 19.347 -7.002 1.00 75.75 137 TYR A N 1
ATOM 1048 C CA . TYR A 1 137 ? 9.731 19.137 -7.270 1.00 75.75 137 TYR A CA 1
ATOM 1049 C C . TYR A 1 137 ? 10.086 17.675 -7.616 1.00 75.75 137 TYR A C 1
ATOM 1051 O O . TYR A 1 137 ? 11.002 17.432 -8.406 1.00 75.75 137 TYR A O 1
ATOM 1059 N N . LEU A 1 138 ? 9.335 16.692 -7.104 1.00 79.38 138 LEU A N 1
ATOM 1060 C CA . LEU A 1 138 ? 9.508 15.266 -7.416 1.00 79.38 138 LEU A CA 1
ATOM 1061 C C . LEU A 1 138 ? 8.719 14.831 -8.653 1.00 79.38 138 LEU A C 1
ATOM 1063 O O . LEU A 1 138 ? 9.013 13.789 -9.253 1.00 79.38 138 LEU A O 1
ATOM 1067 N N . ARG A 1 139 ? 7.722 15.625 -9.058 1.00 82.19 139 ARG A N 1
ATOM 1068 C CA . ARG A 1 139 ? 6.804 15.300 -10.152 1.00 82.19 139 ARG A CA 1
ATOM 1069 C C . ARG A 1 139 ? 7.530 15.057 -11.470 1.00 82.19 139 ARG A C 1
ATOM 1071 O O . ARG A 1 139 ? 7.180 14.115 -12.177 1.00 82.19 139 ARG A O 1
ATOM 1078 N N . GLN A 1 140 ? 8.550 15.854 -11.791 1.00 84.69 140 GLN A N 1
ATOM 1079 C CA . GLN A 1 140 ? 9.308 15.695 -13.037 1.00 84.69 140 GLN A CA 1
ATOM 1080 C C . GLN A 1 140 ? 9.968 14.312 -13.152 1.00 84.69 140 GLN A C 1
ATOM 1082 O O . GLN A 1 140 ? 9.938 13.700 -14.220 1.00 84.69 140 GLN A O 1
ATOM 1087 N N . TRP A 1 141 ? 10.491 13.782 -12.043 1.00 85.12 141 TRP A N 1
ATOM 1088 C CA . TRP A 1 141 ? 11.140 12.473 -11.994 1.00 85.12 141 TRP A CA 1
ATOM 1089 C C . TRP A 1 141 ? 10.115 11.352 -12.128 1.00 85.12 141 TRP A C 1
ATOM 1091 O O . TRP A 1 141 ? 10.311 10.422 -12.907 1.00 85.12 141 TRP A O 1
ATOM 1101 N N . SER A 1 142 ? 8.973 11.493 -11.447 1.00 83.81 142 SER A N 1
ATOM 1102 C CA . SER A 1 142 ? 7.848 10.564 -11.582 1.00 83.81 142 SER A CA 1
ATOM 1103 C C . SER A 1 142 ? 7.306 10.516 -13.014 1.00 83.81 142 SER A C 1
ATOM 1105 O O . SER A 1 142 ? 6.965 9.441 -13.496 1.00 83.81 142 SER A O 1
ATOM 1107 N N . VAL A 1 143 ? 7.227 11.657 -13.711 1.00 88.06 143 VAL A N 1
ATOM 1108 C CA . VAL A 1 143 ? 6.759 11.719 -15.107 1.00 88.06 143 VAL A CA 1
ATOM 1109 C C . VAL A 1 143 ? 7.753 11.052 -16.053 1.00 88.06 143 VAL A C 1
ATOM 1111 O O . VAL A 1 143 ? 7.335 10.222 -16.856 1.00 88.06 143 VAL A O 1
ATOM 1114 N N . ARG A 1 144 ? 9.052 11.363 -15.938 1.00 89.81 144 ARG A N 1
ATOM 1115 C CA . ARG A 1 144 ? 10.094 10.747 -16.778 1.00 89.81 144 ARG A CA 1
ATOM 1116 C C . ARG A 1 144 ? 10.144 9.232 -16.593 1.00 89.81 144 ARG A C 1
ATOM 1118 O O . ARG A 1 144 ? 10.095 8.497 -17.572 1.00 89.81 144 ARG A O 1
ATOM 1125 N N . MET A 1 145 ? 10.169 8.766 -15.344 1.00 89.62 145 MET A N 1
ATOM 1126 C CA . MET A 1 145 ? 10.198 7.333 -15.055 1.00 89.62 145 MET A CA 1
ATOM 1127 C C . MET A 1 145 ? 8.921 6.643 -15.536 1.00 89.62 145 MET A C 1
ATOM 1129 O O . MET A 1 145 ? 8.997 5.581 -16.144 1.00 89.62 145 MET A O 1
ATOM 1133 N N . ARG A 1 146 ? 7.752 7.273 -15.349 1.00 90.50 146 ARG A N 1
ATOM 1134 C CA . ARG A 1 146 ? 6.490 6.765 -15.894 1.00 90.50 146 ARG A CA 1
ATOM 1135 C C . ARG A 1 146 ? 6.561 6.608 -17.409 1.00 90.50 146 ARG A C 1
ATOM 1137 O O . ARG A 1 146 ? 6.212 5.546 -17.885 1.00 90.50 146 ARG A O 1
ATOM 1144 N N . GLN A 1 147 ? 7.009 7.615 -18.158 1.00 91.44 147 GLN A N 1
ATOM 1145 C CA . GLN A 1 147 ? 7.107 7.528 -19.625 1.00 91.44 147 GLN A CA 1
ATOM 1146 C C . GLN A 1 147 ? 7.978 6.357 -20.088 1.00 91.44 147 GLN A C 1
ATOM 1148 O O . GLN A 1 147 ? 7.665 5.723 -21.091 1.00 91.44 147 GLN A O 1
ATOM 1153 N N . LEU A 1 148 ? 9.040 6.065 -19.339 1.00 91.88 148 LEU A N 1
ATOM 1154 C CA . LEU A 1 148 ? 9.948 4.968 -19.630 1.00 91.88 148 LEU A CA 1
ATOM 1155 C C . LEU A 1 148 ? 9.312 3.596 -19.376 1.00 91.88 148 LEU A C 1
ATOM 1157 O O . LEU A 1 148 ? 9.412 2.715 -20.225 1.00 91.88 148 LEU A O 1
ATOM 1161 N N . ILE A 1 149 ? 8.658 3.411 -18.224 1.00 92.38 149 ILE A N 1
ATOM 1162 C CA . ILE A 1 149 ? 8.125 2.101 -17.815 1.00 92.38 149 ILE A CA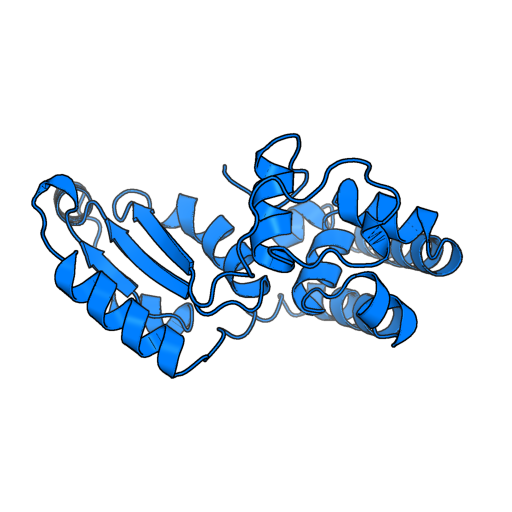 1
ATOM 1163 C C . ILE A 1 149 ? 6.675 1.861 -18.258 1.00 92.38 149 ILE A C 1
ATOM 1165 O O . ILE A 1 149 ? 6.164 0.748 -18.138 1.00 92.38 149 ILE A O 1
ATOM 1169 N N . ASP A 1 150 ? 5.997 2.888 -18.774 1.00 93.50 150 ASP A N 1
ATOM 1170 C CA . ASP A 1 150 ? 4.642 2.813 -19.320 1.00 93.50 150 ASP A CA 1
ATOM 1171 C C . ASP A 1 150 ? 4.627 2.182 -20.724 1.00 93.50 150 ASP A C 1
ATOM 1173 O O . ASP A 1 150 ? 4.176 2.759 -21.712 1.00 93.50 150 ASP A O 1
ATOM 1177 N N . GLN A 1 151 ? 5.163 0.968 -20.801 1.00 93.44 151 GLN A N 1
ATOM 1178 C CA . GLN A 1 151 ? 5.204 0.144 -21.997 1.00 93.44 151 GLN A CA 1
ATOM 1179 C C . GLN A 1 151 ? 4.343 -1.093 -21.770 1.00 93.44 151 GLN A C 1
ATOM 1181 O O . GLN A 1 151 ? 4.370 -1.687 -20.690 1.00 93.44 151 GLN A O 1
ATOM 1186 N N . THR A 1 152 ? 3.615 -1.530 -22.800 1.00 92.50 152 THR A N 1
ATOM 1187 C CA . THR A 1 152 ? 2.749 -2.717 -22.720 1.00 92.50 152 THR A CA 1
ATOM 1188 C C . THR A 1 152 ? 3.512 -3.949 -22.230 1.00 92.50 152 THR A C 1
ATOM 1190 O O . THR A 1 152 ? 3.039 -4.634 -21.332 1.00 92.50 152 THR A O 1
ATOM 1193 N N . ALA A 1 153 ? 4.739 -4.165 -22.718 1.00 93.94 153 ALA A N 1
ATOM 1194 C CA . ALA A 1 153 ? 5.574 -5.295 -22.309 1.00 93.94 153 ALA A CA 1
ATOM 1195 C C . ALA A 1 153 ? 5.881 -5.308 -20.799 1.00 93.94 153 ALA A C 1
ATOM 1197 O O . ALA A 1 153 ? 5.810 -6.358 -20.167 1.00 93.94 153 ALA A O 1
ATOM 1198 N N . ILE A 1 154 ? 6.179 -4.148 -20.206 1.00 93.94 154 ILE A N 1
ATOM 1199 C CA . ILE A 1 154 ? 6.491 -4.029 -18.773 1.00 93.94 154 ILE A CA 1
ATOM 1200 C C . ILE A 1 154 ? 5.215 -4.170 -17.940 1.00 93.94 154 ILE A C 1
ATOM 1202 O O . ILE A 1 154 ? 5.203 -4.884 -16.937 1.00 93.94 154 ILE A O 1
ATOM 1206 N N . ARG A 1 155 ? 4.118 -3.535 -18.372 1.00 93.56 155 ARG A N 1
ATOM 1207 C CA . ARG A 1 155 ? 2.813 -3.644 -17.705 1.00 93.56 155 ARG A CA 1
ATOM 1208 C C . ARG A 1 155 ? 2.338 -5.095 -17.631 1.00 93.56 155 ARG A C 1
ATOM 1210 O O . ARG A 1 155 ? 1.936 -5.543 -16.558 1.00 93.56 155 ARG A O 1
ATOM 1217 N N . ASP A 1 156 ? 2.436 -5.823 -18.739 1.00 92.88 156 ASP A N 1
ATOM 1218 C CA . ASP A 1 156 ? 2.028 -7.225 -18.819 1.00 92.88 156 ASP A CA 1
ATOM 1219 C C . ASP A 1 156 ? 2.985 -8.145 -18.053 1.00 92.88 156 ASP A C 1
ATOM 1221 O O . ASP A 1 156 ? 2.549 -9.150 -17.489 1.00 92.88 156 ASP A O 1
ATOM 1225 N N . ALA A 1 157 ? 4.272 -7.787 -17.978 1.00 94.12 157 ALA A N 1
ATOM 1226 C CA . ALA A 1 157 ? 5.263 -8.570 -17.254 1.00 94.12 157 ALA A CA 1
ATOM 1227 C C . ALA A 1 157 ? 5.144 -8.448 -15.733 1.00 94.12 157 ALA A C 1
ATOM 1229 O O . ALA A 1 157 ? 5.254 -9.461 -15.049 1.00 94.12 157 ALA A O 1
ATOM 1230 N N . PHE A 1 158 ? 4.917 -7.243 -15.197 1.00 95.19 158 PHE A N 1
ATOM 1231 C CA . PHE A 1 158 ? 4.819 -7.014 -13.750 1.00 95.19 158 PHE A CA 1
ATOM 1232 C C . PHE A 1 158 ? 3.393 -7.166 -13.209 1.00 95.19 158 PHE A C 1
ATOM 1234 O O . PHE A 1 158 ? 3.212 -7.626 -12.085 1.00 95.19 158 PHE A O 1
ATOM 1241 N N . ARG A 1 159 ? 2.365 -6.777 -13.977 1.00 93.75 159 ARG A N 1
ATOM 1242 C CA . ARG A 1 159 ? 0.946 -6.799 -13.562 1.00 93.75 159 ARG A CA 1
ATOM 1243 C C . ARG A 1 159 ? 0.678 -6.122 -12.209 1.00 93.75 159 ARG A C 1
ATOM 1245 O O . ARG A 1 159 ? -0.143 -6.592 -11.424 1.00 93.75 159 ARG A O 1
ATOM 1252 N N . VAL A 1 160 ? 1.359 -5.011 -11.938 1.00 93.31 160 VAL A N 1
ATOM 1253 C CA . VAL A 1 160 ? 1.151 -4.165 -10.748 1.00 93.31 160 VAL A CA 1
ATOM 1254 C C . VAL A 1 160 ? 0.644 -2.777 -11.159 1.00 93.31 160 VAL A C 1
ATOM 1256 O O . VAL A 1 160 ? 0.820 -2.381 -12.316 1.00 93.31 160 VAL A O 1
ATOM 1259 N N . PRO A 1 161 ? 0.035 -1.996 -10.247 1.00 92.19 161 PRO A N 1
ATOM 1260 C CA . PRO A 1 161 ? -0.289 -0.604 -10.528 1.00 92.19 161 PRO A CA 1
ATOM 1261 C C . PRO A 1 161 ? 0.960 0.199 -10.904 1.00 92.19 161 PRO A C 1
ATOM 1263 O O . PRO A 1 161 ? 1.979 0.165 -10.218 1.00 92.19 161 PRO A O 1
ATOM 1266 N N . LEU A 1 162 ? 0.865 0.978 -11.981 1.00 90.19 162 LEU A N 1
ATOM 1267 C CA . LEU A 1 162 ? 1.982 1.787 -12.469 1.00 90.19 162 LEU A CA 1
ATOM 1268 C C . LEU A 1 162 ? 2.532 2.788 -11.430 1.00 90.19 162 LEU A C 1
ATOM 1270 O O . LEU A 1 162 ? 3.751 2.901 -11.338 1.00 90.19 162 LEU A O 1
ATOM 1274 N N . PRO A 1 163 ? 1.701 3.504 -10.636 1.00 88.50 163 PRO A N 1
ATOM 1275 C CA . PRO A 1 163 ? 2.208 4.397 -9.590 1.00 88.50 163 PRO A CA 1
ATOM 1276 C C . PRO A 1 163 ? 3.093 3.668 -8.573 1.00 88.50 163 PRO A C 1
ATOM 1278 O O . PRO A 1 163 ? 4.181 4.149 -8.276 1.00 88.50 163 PRO A O 1
ATOM 1281 N N . PHE A 1 164 ? 2.664 2.478 -8.147 1.00 91.50 164 PHE A N 1
ATOM 1282 C CA . PHE A 1 164 ? 3.402 1.628 -7.220 1.00 91.50 164 PHE A CA 1
ATOM 1283 C C . PHE A 1 164 ? 4.750 1.182 -7.796 1.00 91.50 164 PHE A C 1
ATOM 1285 O O . PHE A 1 164 ? 5.772 1.305 -7.129 1.00 91.50 164 PHE A O 1
ATOM 1292 N N . LEU A 1 165 ? 4.790 0.734 -9.059 1.00 93.06 165 LEU A N 1
ATOM 1293 C CA . LEU A 1 165 ? 6.058 0.349 -9.690 1.00 93.06 165 LEU A CA 1
ATOM 1294 C C . LEU A 1 165 ? 7.019 1.539 -9.806 1.00 93.06 165 LEU A C 1
ATOM 1296 O O . LEU A 1 165 ? 8.197 1.403 -9.494 1.00 93.06 165 LEU A O 1
ATOM 1300 N N . VAL A 1 166 ? 6.518 2.718 -10.203 1.00 91.31 166 VAL A N 1
ATOM 1301 C CA . VAL A 1 166 ? 7.328 3.948 -10.225 1.00 91.31 166 VAL A CA 1
ATOM 1302 C C . VAL A 1 166 ? 7.891 4.239 -8.832 1.00 91.31 166 VAL A C 1
ATOM 1304 O O . VAL A 1 166 ? 9.075 4.545 -8.722 1.00 91.31 166 VAL A O 1
ATOM 1307 N N . ARG A 1 167 ? 7.082 4.142 -7.768 1.00 89.69 167 ARG A N 1
ATOM 1308 C CA . ARG A 1 167 ? 7.560 4.352 -6.394 1.00 89.69 167 ARG A CA 1
ATOM 1309 C C . ARG A 1 167 ? 8.668 3.367 -6.036 1.00 89.69 167 ARG A C 1
ATOM 1311 O O . ARG A 1 167 ? 9.727 3.813 -5.607 1.00 89.69 167 ARG A O 1
ATOM 1318 N N . MET A 1 168 ? 8.456 2.072 -6.257 1.00 92.19 168 MET A N 1
ATOM 1319 C CA . MET A 1 168 ? 9.433 1.034 -5.912 1.00 92.19 168 MET A CA 1
ATOM 1320 C C . MET A 1 168 ? 10.771 1.231 -6.624 1.00 92.19 168 MET A C 1
ATOM 1322 O O . MET A 1 168 ? 11.820 1.136 -5.997 1.00 92.19 168 MET A O 1
ATOM 1326 N N . LEU A 1 169 ? 10.750 1.605 -7.904 1.00 92.44 169 LEU A N 1
ATOM 1327 C CA . LEU A 1 169 ? 11.973 1.889 -8.657 1.00 92.44 169 LEU A CA 1
ATOM 1328 C C . LEU A 1 169 ? 12.671 3.174 -8.186 1.00 92.44 169 LEU A C 1
ATOM 1330 O O . LEU A 1 169 ? 13.896 3.215 -8.109 1.00 92.44 169 LEU A O 1
ATOM 1334 N N . LYS A 1 170 ? 11.918 4.221 -7.825 1.00 88.19 170 LYS A N 1
ATOM 1335 C CA . LYS A 1 170 ? 12.499 5.451 -7.252 1.00 88.19 170 LYS A CA 1
ATOM 1336 C C . LYS A 1 170 ? 13.130 5.216 -5.880 1.00 88.19 170 LYS A C 1
ATOM 1338 O O . LYS A 1 170 ? 14.108 5.883 -5.554 1.00 88.19 170 LYS A O 1
ATOM 1343 N N . LEU A 1 171 ? 12.552 4.309 -5.097 1.00 88.00 171 LEU A N 1
ATOM 1344 C CA . LEU A 1 171 ? 13.049 3.892 -3.788 1.00 88.00 171 LEU A CA 1
ATOM 1345 C C . LEU A 1 171 ? 14.146 2.820 -3.882 1.00 88.00 171 LEU A C 1
ATOM 1347 O O . LEU A 1 171 ? 14.629 2.374 -2.849 1.00 88.00 171 LEU A O 1
ATOM 1351 N N . GLU A 1 172 ? 14.549 2.407 -5.085 1.00 90.44 172 GLU A N 1
ATOM 1352 C CA . GLU A 1 172 ? 15.560 1.363 -5.279 1.00 90.44 172 GLU A CA 1
ATOM 1353 C C . GLU A 1 172 ? 15.194 0.052 -4.552 1.00 90.44 172 GLU A C 1
ATOM 1355 O O . GLU A 1 172 ? 16.021 -0.582 -3.898 1.00 90.44 172 GLU A O 1
ATOM 1360 N N . ASP A 1 173 ? 13.923 -0.352 -4.639 1.00 94.00 173 ASP A N 1
ATOM 1361 C CA . ASP A 1 173 ? 13.480 -1.625 -4.078 1.00 94.00 173 ASP A CA 1
ATOM 1362 C C . ASP A 1 173 ? 14.230 -2.798 -4.722 1.00 94.00 173 ASP A C 1
ATOM 1364 O O . ASP A 1 173 ? 14.231 -2.968 -5.945 1.00 94.00 173 ASP A O 1
ATOM 1368 N N . HIS A 1 174 ? 14.840 -3.636 -3.885 1.00 93.25 174 HIS A N 1
ATOM 1369 C CA . HIS A 1 174 ? 15.699 -4.727 -4.322 1.00 93.25 174 HIS A CA 1
ATOM 1370 C C . HIS A 1 174 ? 14.987 -5.702 -5.268 1.00 93.25 174 HIS A C 1
ATOM 1372 O O . HIS A 1 174 ? 15.563 -6.109 -6.278 1.00 93.25 174 HIS A O 1
ATOM 1378 N N . TYR A 1 175 ? 13.744 -6.086 -4.962 1.00 94.31 175 TYR A N 1
ATOM 1379 C CA . TYR A 1 175 ? 13.014 -7.057 -5.770 1.00 94.31 175 TYR A CA 1
ATOM 1380 C C . TYR A 1 175 ? 12.658 -6.454 -7.128 1.00 94.31 175 TYR A C 1
ATOM 1382 O O . TYR A 1 175 ? 13.101 -6.955 -8.160 1.00 94.31 175 TYR A O 1
ATOM 1390 N N . PHE A 1 176 ? 11.933 -5.333 -7.146 1.00 95.50 176 PHE A N 1
ATOM 1391 C CA . PHE A 1 176 ? 11.451 -4.750 -8.402 1.00 95.50 176 PHE A CA 1
ATOM 1392 C C . PHE A 1 176 ? 12.592 -4.271 -9.313 1.00 95.50 176 PHE A C 1
ATOM 1394 O O . PHE A 1 176 ? 12.498 -4.430 -10.532 1.00 95.50 176 PHE A O 1
ATOM 1401 N N . CYS A 1 177 ? 13.685 -3.742 -8.752 1.00 94.69 177 CYS A N 1
ATOM 1402 C CA . CYS A 1 177 ? 14.864 -3.360 -9.530 1.00 94.69 177 CYS A CA 1
ATOM 1403 C C . CYS A 1 177 ? 15.593 -4.574 -10.122 1.00 94.69 177 CYS A C 1
ATOM 1405 O O . CYS A 1 177 ? 15.994 -4.533 -11.288 1.00 94.69 177 CYS A O 1
ATOM 1407 N N . SER A 1 178 ? 15.757 -5.656 -9.351 1.00 94.56 178 SER A N 1
ATOM 1408 C CA . SER A 1 178 ? 16.418 -6.879 -9.830 1.00 94.56 178 SER A CA 1
ATOM 1409 C C . SER A 1 178 ? 15.616 -7.550 -10.945 1.00 94.56 178 SER A C 1
ATOM 1411 O O . SER A 1 178 ? 16.169 -7.920 -11.986 1.00 94.56 178 SER A O 1
ATOM 1413 N N . GLU A 1 179 ? 14.295 -7.602 -10.782 1.00 95.56 179 GLU A N 1
ATOM 1414 C CA . GLU A 1 179 ? 13.376 -8.102 -11.796 1.00 95.56 179 GLU A CA 1
ATOM 1415 C C . GLU A 1 179 ? 13.411 -7.264 -13.081 1.00 95.56 179 GLU A C 1
ATOM 1417 O O . GLU A 1 179 ? 13.547 -7.799 -14.186 1.00 95.56 179 GLU A O 1
ATOM 1422 N N . LEU A 1 180 ? 13.360 -5.932 -12.956 1.00 95.88 180 LEU A N 1
ATOM 1423 C CA . LEU A 1 180 ? 13.438 -5.039 -14.111 1.00 95.88 180 LEU A CA 1
ATOM 1424 C C . LEU A 1 180 ? 14.763 -5.226 -14.854 1.00 95.88 180 LEU A C 1
ATOM 1426 O O . LEU A 1 180 ? 14.768 -5.312 -16.077 1.00 95.88 180 LEU A O 1
ATOM 1430 N N . ARG A 1 181 ? 15.882 -5.337 -14.133 1.00 96.00 181 ARG A N 1
ATOM 1431 C CA . ARG A 1 181 ? 17.208 -5.536 -14.731 1.00 96.00 181 ARG A CA 1
ATOM 1432 C C . ARG A 1 181 ? 17.342 -6.887 -15.430 1.00 96.00 181 ARG A C 1
ATOM 1434 O O . ARG A 1 181 ? 17.950 -6.951 -16.495 1.00 96.00 181 ARG A O 1
ATOM 1441 N N . SER A 1 182 ? 16.766 -7.941 -14.859 1.00 94.62 182 SER A N 1
ATOM 1442 C CA . SER A 1 182 ? 16.839 -9.298 -15.412 1.00 94.62 182 SER A CA 1
ATOM 1443 C C . SER A 1 182 ? 16.018 -9.454 -16.693 1.00 94.62 182 SER A C 1
ATOM 1445 O O . SER A 1 182 ? 16.450 -10.133 -17.624 1.00 94.62 182 SER A O 1
ATOM 1447 N N . HIS A 1 183 ? 14.855 -8.803 -16.768 1.00 94.44 183 HIS A N 1
ATOM 1448 C CA . HIS A 1 183 ? 13.924 -8.953 -17.890 1.00 94.44 183 HIS A CA 1
ATOM 1449 C C . HIS A 1 183 ? 13.979 -7.804 -18.913 1.00 94.44 183 HIS A C 1
ATOM 1451 O O . HIS A 1 183 ? 13.703 -8.022 -20.092 1.00 94.44 183 HIS A O 1
ATOM 1457 N N . PHE A 1 184 ? 14.359 -6.596 -18.488 1.00 96.19 184 PHE A N 1
ATOM 1458 C CA . PHE A 1 184 ? 14.386 -5.369 -19.293 1.00 96.19 184 PHE A CA 1
ATOM 1459 C C . PHE A 1 184 ? 15.666 -4.546 -19.022 1.00 96.19 184 PHE A C 1
ATOM 1461 O O . PHE A 1 184 ? 15.587 -3.411 -18.544 1.00 96.19 184 PHE A O 1
ATOM 1468 N N . PRO A 1 185 ? 16.866 -5.074 -19.337 1.00 95.62 185 PRO A N 1
ATOM 1469 C CA . PRO A 1 185 ? 18.139 -4.465 -18.936 1.00 95.62 185 PRO A CA 1
ATOM 1470 C C . PRO A 1 185 ? 18.327 -3.032 -19.454 1.00 95.62 185 PRO A C 1
ATOM 1472 O O . PRO A 1 185 ? 18.763 -2.168 -18.702 1.00 95.62 185 PRO A O 1
ATOM 1475 N N . GLN A 1 186 ? 17.922 -2.749 -20.698 1.00 94.94 186 GLN A N 1
ATOM 1476 C CA . GLN A 1 186 ? 18.009 -1.401 -21.281 1.00 94.94 186 GLN A CA 1
ATOM 1477 C C . GLN A 1 186 ? 17.165 -0.386 -20.497 1.00 94.94 186 GLN A C 1
ATOM 1479 O O . GLN A 1 186 ? 17.637 0.694 -20.153 1.00 94.94 186 GLN A O 1
ATOM 1484 N N . THR A 1 187 ? 15.927 -0.756 -20.159 1.00 94.94 187 THR A N 1
ATOM 1485 C CA . THR A 1 187 ? 15.038 0.082 -19.348 1.00 94.94 187 THR A CA 1
ATOM 1486 C C . THR A 1 187 ? 15.592 0.270 -17.938 1.00 94.94 187 THR A C 1
ATOM 1488 O O . THR A 1 187 ? 15.512 1.368 -17.397 1.00 94.94 187 THR A O 1
ATOM 1491 N N . ALA A 1 188 ? 16.174 -0.774 -17.342 1.00 94.25 188 ALA A N 1
ATOM 1492 C CA . ALA A 1 188 ? 16.782 -0.686 -16.018 1.00 94.25 188 ALA A CA 1
ATOM 1493 C C . ALA A 1 188 ? 17.967 0.294 -15.980 1.00 94.25 188 ALA A C 1
ATOM 1495 O O . ALA A 1 188 ? 18.103 1.046 -15.016 1.00 94.25 188 ALA A O 1
ATOM 1496 N N . ASP A 1 189 ? 18.791 0.326 -17.029 1.00 95.06 189 ASP A N 1
ATOM 1497 C CA . ASP A 1 189 ? 19.900 1.277 -17.135 1.00 95.06 189 ASP A CA 1
ATOM 1498 C C . ASP A 1 189 ? 19.392 2.723 -17.273 1.00 95.06 189 ASP A C 1
ATOM 1500 O O . ASP A 1 189 ? 19.894 3.629 -16.608 1.00 95.06 189 ASP A O 1
ATOM 1504 N N . GLU A 1 190 ? 18.334 2.955 -18.056 1.00 94.19 190 GLU A N 1
ATOM 1505 C CA . GLU A 1 190 ? 17.705 4.278 -18.161 1.00 94.19 190 GLU A CA 1
ATOM 1506 C C . GLU A 1 190 ? 17.042 4.738 -16.848 1.00 94.19 190 GLU A C 1
ATOM 1508 O O . GLU A 1 190 ? 17.153 5.911 -16.478 1.00 94.19 190 GLU A O 1
ATOM 1513 N N . VAL A 1 191 ? 16.392 3.829 -16.108 1.00 93.12 191 VAL A N 1
ATOM 1514 C CA . VAL A 1 191 ? 15.843 4.110 -14.767 1.00 93.12 191 VAL A CA 1
ATOM 1515 C C . VAL A 1 191 ? 16.954 4.556 -13.817 1.00 93.12 191 VAL A C 1
ATOM 1517 O O . VAL A 1 191 ? 16.798 5.563 -13.120 1.00 93.12 191 VAL A O 1
ATOM 1520 N N . GLU A 1 192 ? 18.086 3.855 -13.829 1.00 92.00 192 GLU A N 1
ATOM 1521 C CA . GLU A 1 192 ? 19.240 4.183 -12.994 1.00 92.00 192 GLU A CA 1
ATOM 1522 C C . GLU A 1 192 ? 19.835 5.552 -13.361 1.00 92.00 192 GLU A C 1
ATOM 1524 O O . GLU A 1 192 ? 20.120 6.364 -12.479 1.00 92.00 192 GLU A O 1
ATOM 1529 N N . HIS A 1 193 ? 19.921 5.883 -14.653 1.00 92.50 193 HIS A N 1
ATOM 1530 C CA . HIS A 1 193 ? 20.339 7.215 -15.097 1.00 92.50 193 HIS A CA 1
ATOM 1531 C C . HIS A 1 193 ? 19.405 8.332 -14.606 1.00 92.50 193 HIS A C 1
ATOM 1533 O O . HIS A 1 193 ? 19.879 9.386 -14.172 1.00 92.50 193 HIS A O 1
ATOM 1539 N N . ILE A 1 194 ? 18.083 8.123 -14.645 1.00 90.38 194 ILE A N 1
ATOM 1540 C CA . ILE A 1 194 ? 17.108 9.094 -14.121 1.00 90.38 194 ILE A CA 1
ATOM 1541 C C . ILE A 1 194 ? 17.322 9.304 -12.618 1.00 90.38 194 ILE A C 1
ATOM 1543 O O . ILE A 1 194 ? 17.286 10.445 -12.151 1.00 90.38 194 ILE A O 1
ATOM 1547 N N . ARG A 1 195 ? 17.558 8.222 -11.870 1.00 88.50 195 ARG A N 1
ATOM 1548 C CA . ARG A 1 195 ? 17.771 8.251 -10.419 1.00 88.50 195 ARG A CA 1
ATOM 1549 C C . ARG A 1 195 ? 19.043 9.015 -10.054 1.00 88.50 195 ARG A C 1
ATOM 1551 O O . ARG A 1 195 ? 18.970 9.969 -9.285 1.00 88.50 195 ARG A O 1
ATOM 1558 N N . GLN A 1 196 ? 20.170 8.686 -10.684 1.00 88.38 196 GLN A N 1
ATOM 1559 C CA . GLN A 1 196 ? 21.446 9.383 -10.477 1.00 88.38 196 GLN A CA 1
ATOM 1560 C C . GLN A 1 196 ? 21.343 10.878 -10.801 1.00 88.38 196 GLN A C 1
ATOM 1562 O O . GLN A 1 196 ? 21.874 11.720 -10.078 1.00 88.38 196 GLN A O 1
ATOM 1567 N N . HIS A 1 197 ? 20.623 11.232 -11.868 1.00 88.31 197 HIS A N 1
ATOM 1568 C CA . HIS A 1 197 ? 20.404 12.632 -12.216 1.00 88.31 197 HIS A CA 1
ATOM 1569 C C . HIS A 1 197 ? 19.538 13.364 -11.176 1.00 88.31 197 HIS A C 1
ATOM 1571 O O . HIS A 1 197 ? 19.800 14.531 -10.869 1.00 88.31 197 HIS A O 1
ATOM 1577 N N . ALA A 1 198 ? 18.541 12.685 -10.599 1.00 85.06 198 ALA A N 1
ATOM 1578 C CA . ALA A 1 198 ? 17.751 13.230 -9.503 1.00 85.06 198 ALA A CA 1
ATOM 1579 C C . ALA A 1 198 ? 18.613 13.477 -8.257 1.00 85.06 198 ALA A C 1
ATOM 1581 O O . ALA A 1 198 ? 18.573 14.575 -7.713 1.00 85.06 198 ALA A O 1
ATOM 1582 N N . GLU A 1 199 ? 19.448 12.517 -7.855 1.00 84.00 199 GLU A N 1
ATOM 1583 C CA . GLU A 1 199 ? 20.335 12.645 -6.688 1.00 84.00 199 GLU A CA 1
ATOM 1584 C C . GLU A 1 199 ? 21.363 13.773 -6.828 1.00 84.00 199 GLU A C 1
ATOM 1586 O O . GLU A 1 199 ? 21.681 14.439 -5.851 1.00 84.00 199 GLU A O 1
ATOM 1591 N N . GLN A 1 200 ? 21.847 14.041 -8.042 1.00 84.38 200 GLN A N 1
ATOM 1592 C CA . GLN A 1 200 ? 22.741 15.176 -8.307 1.00 84.38 200 GLN A CA 1
ATOM 1593 C C . GLN A 1 200 ? 22.032 16.537 -8.239 1.00 84.38 200 GLN A C 1
ATOM 1595 O O . GLN A 1 200 ? 22.685 17.568 -8.079 1.00 84.38 200 GLN A O 1
ATOM 1600 N N . THR A 1 201 ? 20.711 16.552 -8.421 1.00 82.06 201 THR A N 1
ATOM 1601 C CA . THR A 1 201 ? 19.900 17.777 -8.468 1.00 82.06 201 THR A CA 1
ATOM 1602 C C . THR A 1 201 ? 19.266 18.098 -7.111 1.00 82.06 201 THR A C 1
ATOM 1604 O O . THR A 1 201 ? 19.017 19.264 -6.803 1.00 82.06 201 THR A O 1
ATOM 1607 N N . LEU A 1 202 ? 18.970 17.072 -6.314 1.00 79.81 202 LEU A N 1
ATOM 1608 C CA . LEU A 1 202 ? 18.315 17.189 -5.015 1.00 79.81 202 LEU A CA 1
ATOM 1609 C C . LEU A 1 202 ? 19.331 17.474 -3.899 1.00 79.81 202 LEU A C 1
ATOM 1611 O O . LEU A 1 202 ? 20.512 17.153 -4.002 1.00 79.81 202 LEU A O 1
ATOM 1615 N N . GLN A 1 203 ? 18.867 18.108 -2.818 1.00 70.38 203 GLN A N 1
ATOM 1616 C CA . GLN A 1 203 ? 19.710 18.391 -1.647 1.00 70.38 203 GLN A CA 1
ATOM 1617 C C . GLN A 1 203 ? 19.932 17.149 -0.773 1.00 70.38 203 GLN A C 1
ATOM 1619 O O . GLN A 1 203 ? 20.910 17.087 -0.027 1.00 70.38 203 GLN A O 1
ATOM 1624 N N . ARG A 1 204 ? 19.010 16.187 -0.853 1.00 71.88 204 ARG A N 1
ATOM 1625 C CA . ARG A 1 204 ? 19.042 14.876 -0.201 1.00 71.88 204 ARG A CA 1
ATOM 1626 C C . ARG A 1 204 ? 18.840 13.789 -1.247 1.00 71.88 204 ARG A C 1
ATOM 1628 O O . ARG A 1 204 ? 18.457 14.079 -2.381 1.00 71.88 204 ARG A O 1
ATOM 1635 N N . SER A 1 205 ? 19.095 12.538 -0.876 1.00 71.69 205 SER A N 1
ATOM 1636 C CA . SER A 1 205 ? 18.834 11.425 -1.791 1.00 71.69 205 SER A CA 1
ATOM 1637 C C . SER A 1 205 ? 17.352 11.380 -2.184 1.00 71.69 205 SER A C 1
ATOM 1639 O O . SER A 1 205 ? 16.471 11.774 -1.416 1.00 71.69 205 SER A O 1
ATOM 1641 N N . LEU A 1 206 ? 17.053 10.864 -3.379 1.00 71.25 206 LEU A N 1
ATOM 1642 C CA . LEU A 1 206 ? 15.670 10.741 -3.853 1.00 71.25 206 LEU A CA 1
ATOM 1643 C C . LEU A 1 206 ? 14.803 9.913 -2.885 1.00 71.25 206 LEU A C 1
ATOM 1645 O O . LEU A 1 206 ? 13.625 10.212 -2.704 1.00 71.25 206 LEU A O 1
ATOM 1649 N N . CYS A 1 207 ? 15.396 8.905 -2.241 1.00 66.25 207 CYS A N 1
ATOM 1650 C CA . CYS A 1 207 ? 14.744 8.072 -1.233 1.00 66.25 207 CYS A CA 1
ATOM 1651 C C . CYS A 1 207 ? 14.364 8.869 0.031 1.00 66.25 207 CYS A C 1
ATOM 1653 O O . CYS A 1 207 ? 13.243 8.758 0.529 1.00 66.25 207 CYS A O 1
ATOM 1655 N N . GLU A 1 208 ? 15.262 9.728 0.522 1.00 68.81 208 GLU A N 1
ATOM 1656 C CA . GLU A 1 208 ? 14.999 10.575 1.693 1.00 68.81 208 GLU A CA 1
ATOM 1657 C C . GLU A 1 208 ? 13.933 11.635 1.411 1.00 68.81 208 GLU A C 1
ATOM 1659 O O . GLU A 1 208 ? 13.107 11.909 2.277 1.00 68.81 208 GLU A O 1
ATOM 1664 N N . GLU A 1 209 ? 13.911 12.209 0.206 1.00 71.62 209 GLU A N 1
ATOM 1665 C CA . GLU A 1 209 ? 12.862 13.161 -0.177 1.00 71.62 209 GLU A CA 1
ATOM 1666 C C . GLU A 1 209 ? 11.496 12.460 -0.252 1.00 71.62 209 GLU A C 1
ATOM 1668 O O . GLU A 1 209 ? 10.526 12.941 0.314 1.00 71.62 209 GLU A O 1
ATOM 1673 N N . LEU A 1 210 ? 11.414 11.266 -0.852 1.00 67.88 210 LEU A N 1
ATOM 1674 C CA . LEU A 1 210 ? 10.155 10.511 -0.993 1.00 67.88 210 LEU A CA 1
ATOM 1675 C C . LEU A 1 210 ? 9.568 9.966 0.307 1.00 67.88 210 LEU A C 1
ATOM 1677 O O . LEU A 1 210 ? 8.399 9.585 0.335 1.00 67.88 210 LEU A O 1
ATOM 1681 N N . THR A 1 211 ? 10.394 9.834 1.338 1.00 65.06 211 THR A N 1
ATOM 1682 C CA . THR A 1 211 ? 9.956 9.412 2.672 1.00 65.06 211 THR A CA 1
ATOM 1683 C C . THR A 1 211 ? 9.630 10.601 3.573 1.00 65.06 211 THR A C 1
ATOM 1685 O O . THR A 1 211 ? 8.957 10.419 4.588 1.00 65.06 211 THR A O 1
ATOM 1688 N N . ALA A 1 212 ? 10.100 11.801 3.217 1.00 59.56 212 ALA A N 1
ATOM 1689 C CA . ALA A 1 212 ? 9.808 13.047 3.916 1.00 59.56 212 ALA A CA 1
ATOM 1690 C C . ALA A 1 212 ? 8.585 13.799 3.356 1.00 59.56 212 ALA A C 1
ATOM 1692 O O . ALA A 1 212 ? 7.999 14.592 4.097 1.00 59.56 212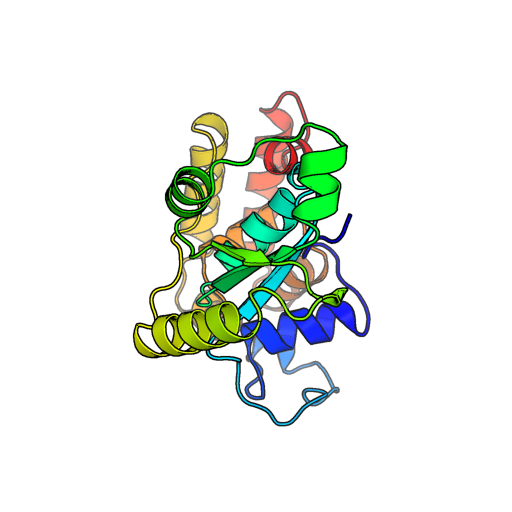 ALA A O 1
ATOM 1693 N N . ASP A 1 213 ? 8.247 13.567 2.084 1.00 56.12 213 ASP A N 1
ATOM 1694 C CA . ASP A 1 213 ? 7.066 14.085 1.368 1.00 56.12 213 ASP A CA 1
ATOM 1695 C C . ASP A 1 213 ? 5.779 13.333 1.766 1.00 56.12 213 ASP A C 1
ATOM 1697 O O . ASP A 1 213 ? 4.758 14.011 2.030 1.00 56.12 213 ASP A O 1
#

pLDDT: mean 88.53, std 9.41, range [48.72, 97.94]

Sequence (213 aa):
MDTLQNLHGDDLEGLKYLLWGDTRPTISAHESKYPPVPFSRPDVLIHIIDASTLHRHLALTLELIELGLPIVIGLNMMDEARRKGVKIDIPKLAQELGIPVVPMIAIKGIGIADLFKVTVETGRKGICPLPQPAGEYLRQWSVRMRQLIDQTAIRDAFRVPLPFLVRMLKLEDHYFCSELRSHFPQTADEVEHIRQHAEQTLQRSLCEELTAD

Radius of gyration: 18.62 Å; chains: 1; bounding box: 43×42×50 Å